Protein AF-A0A2C9YEZ5-F1 (afdb_monomer_lite)

Organism: NCBI:txid180868

InterPro domains:
  IPR013552 Thioester domain [PF08341] (66-155)
  IPR023849 TQXA domain [TIGR03934] (92-130)

Sequence (298 aa):
MILKRSYQALLLVMSVFLLLMSFFIPLNKASAEVINHEKYNMDWAYSPQYGKDVRTELLKNASGQIAYCLVYGLKSPNGQDLPESGRTNDIVYRVLLNGYPQKSPEELGVSTWEQAHYSTQLALWNSLGQINTAELQFKDAAVEKATKAIIHAADQSQDTQDVYMNVVPTDKKEAQLKGEYFETTTYTVQTNAKKGTFKVQMNNAPQGTRVVTEQGEAKEMFLIGEKFRILVPKSSKSNELSLKVVSNLTNYNAIAYKGTETIQDATVLLERSTEQVSTDLQVYWKANGSLKVMKVDE

Radius of gyration: 29.48 Å; chains: 1; bounding box: 80×69×88 Å

Secondary structure (DSSP, 8-state):
----HHHHHHHHHHHHHHHHHHTSS------EEEEEEE-----PPEETTTTEE----EEEETTSPEEEESSTTSBPPSSEEEEEEEE--HHHHHHHHHSTTTS-TTTTT-SSHHHHHHHHHHHHHHHTTS--GGG-B-S-HHHHHHHHHHHHHHHH----SS--EEEE--S-EEEEEETTEEEPPPEEEEES-SEEEEEEEEESPPTT-EEEETT--B-S-EETT-EEEEEEETTSPSEEEEEEEEEEEEEEEEEEE---SSB--EEEEEEEEEEEEPPPEEEEE-------------

Structure (mmCIF, N/CA/C/O backbone):
data_AF-A0A2C9YEZ5-F1
#
_entry.id   AF-A0A2C9YEZ5-F1
#
loop_
_atom_site.group_PDB
_atom_site.id
_atom_site.type_symbol
_atom_site.label_atom_id
_atom_site.label_alt_id
_atom_site.label_comp_id
_atom_site.label_asym_id
_atom_site.label_entity_id
_atom_site.label_seq_id
_atom_site.pdbx_PDB_ins_code
_atom_site.Cartn_x
_atom_site.Cartn_y
_atom_site.Cartn_z
_atom_site.occupancy
_atom_site.B_iso_or_equiv
_atom_site.auth_seq_id
_atom_site.auth_comp_id
_atom_site.auth_asym_id
_atom_site.auth_atom_id
_atom_site.pdbx_PDB_model_num
ATOM 1 N N . MET A 1 1 ? 16.405 -53.390 32.358 1.00 46.34 1 MET A N 1
ATOM 2 C CA . MET A 1 1 ? 15.233 -52.648 32.873 1.00 46.34 1 MET A CA 1
ATOM 3 C C . MET A 1 1 ? 14.084 -52.857 31.893 1.00 46.34 1 MET A C 1
ATOM 5 O O . MET A 1 1 ? 14.129 -52.315 30.800 1.00 46.34 1 MET A O 1
ATOM 9 N N . ILE A 1 2 ? 13.139 -53.750 32.209 1.00 51.28 2 ILE A N 1
ATOM 10 C CA . ILE A 1 2 ? 12.035 -54.118 31.304 1.00 51.28 2 ILE A CA 1
ATOM 11 C C . ILE A 1 2 ? 10.961 -53.035 31.422 1.00 51.28 2 ILE A C 1
ATOM 13 O O . ILE A 1 2 ? 10.307 -52.915 32.458 1.00 51.28 2 ILE A O 1
ATOM 17 N N . LEU A 1 3 ? 10.820 -52.206 30.387 1.00 49.47 3 LEU A N 1
ATOM 18 C CA . LEU A 1 3 ? 9.775 -51.185 30.325 1.00 49.47 3 LEU A CA 1
ATOM 19 C C . LEU A 1 3 ? 8.408 -51.890 30.319 1.00 49.47 3 LEU A C 1
ATOM 21 O O . LEU A 1 3 ? 8.189 -52.786 29.503 1.00 49.47 3 LEU A O 1
ATOM 25 N N . LYS A 1 4 ? 7.487 -51.523 31.227 1.00 55.84 4 LYS A N 1
ATOM 26 C CA . LYS A 1 4 ? 6.141 -52.128 31.251 1.00 55.84 4 LYS A CA 1
ATOM 27 C C . LYS A 1 4 ? 5.483 -51.956 29.876 1.00 55.84 4 LYS A C 1
ATOM 29 O O . LYS A 1 4 ? 5.558 -50.883 29.282 1.00 55.84 4 LYS A O 1
ATOM 34 N N . ARG A 1 5 ? 4.796 -53.001 29.406 1.00 59.31 5 ARG A N 1
ATOM 35 C CA . ARG A 1 5 ? 4.127 -53.094 28.091 1.00 59.31 5 ARG A CA 1
ATOM 36 C C . ARG A 1 5 ? 3.212 -51.892 27.780 1.00 59.31 5 ARG A C 1
ATOM 38 O O . ARG A 1 5 ? 3.073 -51.502 26.627 1.00 59.31 5 ARG A O 1
ATOM 45 N N . SER A 1 6 ? 2.659 -51.256 28.817 1.00 58.19 6 SER A N 1
ATOM 46 C CA . SER A 1 6 ? 1.876 -50.016 28.731 1.00 58.19 6 SER A CA 1
ATOM 47 C C . SER A 1 6 ? 2.680 -48.806 28.238 1.00 58.19 6 SER A C 1
ATOM 49 O O . SER A 1 6 ? 2.160 -48.011 27.464 1.00 58.19 6 SER A O 1
ATOM 51 N N . TYR A 1 7 ? 3.952 -48.672 28.627 1.00 63.91 7 TYR A N 1
ATOM 52 C CA . TYR A 1 7 ? 4.821 -47.583 28.167 1.00 63.91 7 TYR A CA 1
ATOM 53 C C . TYR A 1 7 ? 5.294 -47.793 26.728 1.00 63.91 7 TYR A C 1
ATOM 55 O O . TYR A 1 7 ? 5.442 -46.826 25.991 1.00 63.91 7 TYR A O 1
ATOM 63 N N . GLN A 1 8 ? 5.476 -49.046 26.300 1.00 61.41 8 GLN A N 1
ATOM 64 C CA . GLN A 1 8 ? 5.795 -49.361 24.903 1.00 61.41 8 GLN A CA 1
ATOM 65 C C . GLN A 1 8 ? 4.623 -49.028 23.970 1.00 61.41 8 GLN A C 1
ATOM 67 O O . GLN A 1 8 ? 4.833 -48.449 22.907 1.00 61.41 8 GLN A O 1
ATOM 72 N N . ALA A 1 9 ? 3.388 -49.321 24.395 1.00 66.31 9 ALA A N 1
ATOM 73 C CA . ALA A 1 9 ? 2.185 -48.926 23.666 1.00 66.31 9 ALA A CA 1
ATOM 74 C C . ALA A 1 9 ? 2.016 -47.396 23.619 1.00 66.31 9 ALA A C 1
ATOM 76 O O . ALA A 1 9 ? 1.711 -46.851 22.563 1.00 66.31 9 ALA A O 1
ATOM 77 N N . LEU A 1 10 ? 2.285 -46.693 24.727 1.00 67.75 10 LEU A N 1
ATOM 78 C CA . LEU A 1 10 ? 2.230 -45.228 24.784 1.00 67.75 10 LEU A CA 1
ATOM 79 C C . LEU A 1 10 ? 3.245 -44.575 23.828 1.00 67.75 10 LEU A C 1
ATOM 81 O O . LEU A 1 10 ? 2.898 -43.641 23.112 1.00 67.75 10 LEU A O 1
ATOM 85 N N . LEU A 1 11 ? 4.476 -45.093 23.774 1.00 67.56 11 LEU A N 1
ATOM 86 C CA . LEU A 1 11 ? 5.524 -44.602 22.870 1.00 67.56 11 LEU A CA 1
ATOM 87 C C . LEU A 1 11 ? 5.178 -44.838 21.392 1.00 67.56 11 LEU A C 1
ATOM 89 O O . LEU A 1 11 ? 5.430 -43.967 20.558 1.00 67.56 11 LEU A O 1
ATOM 93 N N . LEU A 1 12 ? 4.558 -45.976 21.063 1.00 69.31 12 LEU A N 1
ATOM 94 C CA . LEU A 1 12 ? 4.060 -46.263 19.712 1.00 69.31 12 LEU A CA 1
ATOM 95 C C . LEU A 1 12 ? 2.907 -45.333 19.311 1.00 69.31 12 LEU A C 1
ATOM 97 O O . LEU A 1 12 ? 2.897 -44.805 18.204 1.00 69.31 12 LEU A O 1
ATOM 101 N N . VAL A 1 13 ? 1.965 -45.062 20.217 1.00 71.38 13 VAL A N 1
ATOM 102 C CA . VAL A 1 13 ? 0.854 -44.135 19.942 1.00 71.38 13 VAL A CA 1
ATOM 103 C C . VAL A 1 13 ? 1.366 -42.705 19.763 1.00 71.38 13 VAL A C 1
ATOM 105 O O . VAL A 1 13 ? 0.947 -42.014 18.838 1.00 71.38 13 VAL A O 1
ATOM 108 N N . MET A 1 14 ? 2.316 -42.267 20.592 1.00 69.62 14 MET A N 1
ATOM 109 C CA . MET A 1 14 ? 2.869 -40.916 20.509 1.00 69.62 14 MET A CA 1
ATOM 110 C C . MET A 1 14 ? 3.718 -40.701 19.243 1.00 69.62 14 MET A C 1
ATOM 112 O O . MET A 1 14 ? 3.691 -39.619 18.663 1.00 69.62 14 MET A O 1
ATOM 116 N N . SER A 1 15 ? 4.432 -41.730 18.774 1.00 69.06 15 SER A N 1
ATOM 117 C CA . SER A 1 15 ? 5.203 -41.669 17.521 1.00 69.06 15 SER A CA 1
ATOM 118 C C . SER A 1 15 ? 4.307 -41.667 16.279 1.00 69.06 15 SER A C 1
ATOM 120 O O . SER A 1 15 ? 4.554 -40.889 15.360 1.00 69.06 15 SER A O 1
ATOM 122 N N . VAL A 1 16 ? 3.215 -42.440 16.276 1.00 71.56 16 VAL A N 1
ATOM 123 C CA . VAL A 1 16 ? 2.189 -42.372 15.219 1.00 71.56 16 VAL A CA 1
ATOM 124 C C . VAL A 1 16 ? 1.480 -41.012 15.224 1.00 71.56 16 VAL A C 1
ATOM 126 O O . VAL A 1 16 ? 1.224 -40.453 14.161 1.00 71.56 16 VAL A O 1
ATOM 129 N N . PHE A 1 17 ? 1.227 -40.433 16.400 1.00 69.50 17 PHE A N 1
ATOM 130 C CA . PHE A 1 17 ? 0.621 -39.104 16.527 1.00 69.50 17 PHE A CA 1
ATOM 131 C C . PHE A 1 17 ? 1.543 -37.979 16.027 1.00 69.50 17 PHE A C 1
ATOM 133 O O . PHE A 1 17 ? 1.075 -37.063 15.357 1.00 69.50 17 PHE A O 1
ATOM 140 N N . LEU A 1 18 ? 2.857 -38.066 16.272 1.00 66.69 18 LEU A N 1
ATOM 141 C CA . LEU A 1 18 ? 3.842 -37.135 15.702 1.00 66.69 18 LEU A CA 1
ATOM 142 C C . LEU A 1 18 ? 3.951 -37.255 14.174 1.00 66.69 18 LEU A C 1
ATOM 144 O O . LEU A 1 18 ? 4.025 -36.238 13.487 1.00 66.69 18 LEU A O 1
ATOM 148 N N . LEU A 1 19 ? 3.908 -38.479 13.636 1.00 63.97 19 LEU A N 1
ATOM 149 C CA . LEU A 1 19 ? 3.847 -38.716 12.189 1.00 63.97 19 LEU A CA 1
ATOM 150 C C . LEU A 1 19 ? 2.567 -38.130 11.576 1.00 63.97 19 LEU A C 1
ATOM 152 O O . LEU A 1 19 ? 2.639 -37.468 10.545 1.00 63.97 19 LEU A O 1
ATOM 156 N N . LEU A 1 20 ? 1.413 -38.281 12.230 1.00 60.78 20 LEU A N 1
ATOM 157 C CA . LEU A 1 20 ? 0.151 -37.691 11.770 1.00 60.78 20 LEU A CA 1
ATOM 158 C C . LEU A 1 20 ? 0.150 -36.157 11.862 1.00 60.78 20 LEU A C 1
ATOM 160 O O . LEU A 1 20 ? -0.340 -35.501 10.948 1.00 60.78 20 LEU A O 1
ATOM 164 N N . MET A 1 21 ? 0.757 -35.572 12.899 1.00 59.31 21 MET A N 1
ATOM 165 C CA . MET A 1 21 ? 0.925 -34.117 13.014 1.00 59.31 21 MET A CA 1
ATOM 166 C C . MET A 1 21 ? 1.861 -33.535 11.945 1.00 59.31 21 MET A C 1
ATOM 168 O O . MET A 1 21 ? 1.647 -32.404 11.517 1.00 59.31 21 MET A O 1
ATOM 172 N N . SER A 1 22 ? 2.842 -34.298 11.442 1.00 55.62 22 SER A N 1
ATOM 173 C CA . SER A 1 22 ? 3.687 -33.843 10.323 1.00 55.62 22 SER A CA 1
ATOM 174 C C . SER A 1 22 ? 2.932 -33.693 8.992 1.00 55.62 22 SER A C 1
ATOM 176 O O . SER A 1 22 ? 3.356 -32.902 8.155 1.00 55.62 22 SER A O 1
ATOM 178 N N . PHE A 1 23 ? 1.774 -34.350 8.824 1.00 52.06 23 PHE A N 1
ATOM 179 C CA . PHE A 1 23 ? 0.863 -34.126 7.688 1.00 52.06 23 PHE A CA 1
ATOM 180 C C . PHE A 1 23 ? -0.036 -32.886 7.846 1.00 52.06 23 PHE A C 1
ATOM 182 O O . PHE A 1 23 ? -0.615 -32.435 6.860 1.00 52.06 23 PHE A O 1
ATOM 189 N N . PHE A 1 24 ? -0.149 -32.325 9.058 1.00 50.09 24 PHE A N 1
ATOM 190 C CA . PHE A 1 24 ? -0.901 -31.094 9.341 1.00 50.09 24 PHE A CA 1
ATOM 191 C C . PHE A 1 24 ? -0.019 -29.847 9.434 1.00 50.09 24 PHE A C 1
ATOM 193 O O . PHE A 1 24 ? -0.541 -28.753 9.644 1.00 50.09 24 PHE A O 1
ATOM 200 N N . ILE A 1 25 ? 1.299 -29.976 9.247 1.00 45.88 25 ILE A N 1
ATOM 201 C CA . ILE A 1 25 ? 2.122 -28.811 8.931 1.00 45.88 25 ILE A CA 1
ATOM 202 C C . ILE A 1 25 ? 1.677 -28.373 7.534 1.00 45.88 25 ILE A C 1
ATOM 204 O O . ILE A 1 25 ? 1.835 -29.156 6.593 1.00 45.88 25 ILE A O 1
ATOM 208 N N . PRO A 1 26 ? 1.107 -27.167 7.356 1.00 41.09 26 PRO A N 1
ATOM 209 C CA . PRO A 1 26 ? 0.926 -26.641 6.022 1.00 41.09 26 PRO A CA 1
ATOM 210 C C . PRO A 1 26 ? 2.329 -26.552 5.426 1.00 41.09 26 PRO A C 1
ATOM 212 O O . PRO A 1 26 ? 3.133 -25.706 5.813 1.00 41.09 26 PRO A O 1
ATOM 215 N N . LEU A 1 27 ? 2.653 -27.458 4.501 1.00 43.91 27 LEU A N 1
ATOM 216 C CA . LEU A 1 27 ? 3.638 -27.154 3.479 1.00 43.91 27 LEU A CA 1
ATOM 217 C C . LEU A 1 27 ? 3.185 -25.800 2.948 1.00 43.91 27 LEU A C 1
ATOM 219 O O . LEU A 1 27 ? 2.084 -25.719 2.396 1.00 43.91 27 LEU A O 1
ATOM 223 N N . ASN A 1 28 ? 3.961 -24.740 3.195 1.00 44.94 28 ASN A N 1
ATOM 224 C CA . ASN A 1 28 ? 3.805 -23.496 2.462 1.00 44.94 28 ASN A CA 1
ATOM 225 C C . ASN A 1 28 ? 3.805 -23.931 1.003 1.00 44.94 28 ASN A C 1
ATOM 227 O O . ASN A 1 28 ? 4.854 -24.294 0.469 1.00 44.94 28 ASN A O 1
ATOM 231 N N . LYS A 1 29 ? 2.623 -24.021 0.387 1.00 43.25 29 LYS A N 1
ATOM 232 C CA . LYS A 1 29 ? 2.530 -24.176 -1.050 1.00 43.25 29 LYS A CA 1
ATOM 233 C C . LYS A 1 29 ? 3.175 -22.899 -1.541 1.00 43.25 29 LYS A C 1
ATOM 235 O O . LYS A 1 29 ? 2.562 -21.842 -1.435 1.00 43.25 29 LYS A O 1
ATOM 240 N N . ALA A 1 30 ? 4.442 -22.984 -1.940 1.00 55.03 30 ALA A N 1
ATOM 241 C CA . ALA A 1 30 ? 5.068 -21.936 -2.710 1.00 55.03 30 ALA A CA 1
ATOM 242 C C . ALA A 1 30 ? 4.118 -21.735 -3.886 1.00 55.03 30 ALA A C 1
ATOM 244 O O . ALA A 1 30 ? 3.945 -22.642 -4.703 1.00 55.03 30 ALA A O 1
ATOM 245 N N . SER A 1 31 ? 3.369 -20.633 -3.855 1.00 73.69 31 SER A N 1
ATOM 246 C CA . SER A 1 31 ? 2.470 -20.297 -4.942 1.00 73.69 31 SER A CA 1
ATOM 247 C C . SER A 1 31 ? 3.393 -20.017 -6.110 1.00 73.69 31 SER A C 1
ATOM 249 O O . SER A 1 31 ? 4.157 -19.055 -6.074 1.00 73.69 31 SER A O 1
ATOM 251 N N . ALA A 1 32 ? 3.436 -20.933 -7.068 1.00 80.62 32 ALA A N 1
ATOM 252 C CA . ALA A 1 32 ? 4.128 -20.674 -8.308 1.00 80.62 32 ALA A CA 1
ATOM 253 C C . ALA A 1 32 ? 3.185 -19.885 -9.209 1.00 80.62 32 ALA A C 1
ATOM 255 O O . ALA A 1 32 ? 1.986 -20.163 -9.249 1.00 80.62 32 ALA A O 1
ATOM 256 N N . GLU A 1 33 ? 3.727 -18.880 -9.880 1.00 88.19 33 GLU A N 1
ATOM 257 C CA . GLU A 1 33 ? 2.983 -18.038 -10.802 1.00 88.19 33 GLU A CA 1
ATOM 258 C C . GLU A 1 33 ? 3.581 -18.190 -12.198 1.00 88.19 33 GLU A C 1
ATOM 260 O O . GLU A 1 33 ? 4.797 -18.085 -12.382 1.00 88.19 33 GLU A O 1
ATOM 265 N N . VAL A 1 34 ? 2.720 -18.419 -13.189 1.00 91.94 34 VAL A N 1
ATOM 266 C CA . VAL A 1 34 ? 3.129 -18.435 -14.594 1.00 91.94 34 VAL A CA 1
ATOM 267 C C . VAL A 1 34 ? 3.306 -16.996 -15.054 1.00 91.94 34 VAL A C 1
ATOM 269 O O . VAL A 1 34 ? 2.340 -16.232 -15.098 1.00 91.94 34 VAL A O 1
ATOM 272 N N . ILE A 1 35 ? 4.530 -16.631 -15.434 1.00 93.00 35 ILE A N 1
ATOM 273 C CA . ILE A 1 35 ? 4.842 -15.301 -15.968 1.00 93.00 35 ILE A CA 1
ATOM 274 C C . ILE A 1 35 ? 5.212 -15.416 -17.447 1.00 93.00 35 ILE A C 1
ATOM 276 O O . ILE A 1 35 ? 6.118 -16.158 -17.833 1.00 93.00 35 ILE A O 1
ATOM 280 N N . ASN A 1 36 ? 4.493 -14.668 -18.280 1.00 94.44 36 ASN A N 1
ATOM 281 C CA . ASN A 1 36 ? 4.720 -14.544 -19.717 1.00 94.44 36 ASN A CA 1
ATOM 282 C C . ASN A 1 36 ? 5.286 -13.167 -20.056 1.00 94.44 36 ASN A C 1
ATOM 284 O O . ASN A 1 36 ? 5.208 -12.241 -19.247 1.00 94.44 36 ASN A O 1
ATOM 288 N N . HIS A 1 37 ? 5.812 -13.032 -21.271 1.00 95.50 37 HIS A N 1
ATOM 289 C CA . HIS A 1 37 ? 6.366 -11.781 -21.765 1.00 95.50 37 HIS A CA 1
ATOM 290 C C . HIS A 1 37 ? 5.790 -11.386 -23.127 1.00 95.50 37 HIS A C 1
ATOM 292 O O . HIS A 1 37 ? 5.499 -12.228 -23.976 1.00 95.50 37 HIS A O 1
ATOM 298 N N . GLU A 1 38 ? 5.661 -10.083 -23.339 1.00 95.81 38 GLU A N 1
ATOM 299 C CA . GLU A 1 38 ? 5.243 -9.460 -24.588 1.00 95.81 38 GLU A CA 1
ATOM 300 C C . GLU A 1 38 ? 6.299 -8.433 -25.011 1.00 95.81 38 GLU A C 1
ATOM 302 O O . GLU A 1 38 ? 6.741 -7.587 -24.228 1.00 95.81 38 GLU A O 1
ATOM 307 N N . LYS A 1 39 ? 6.721 -8.500 -26.274 1.00 97.00 39 LYS A N 1
ATOM 308 C CA . LYS A 1 39 ? 7.662 -7.531 -26.843 1.00 97.00 39 LYS A CA 1
ATOM 309 C C . LYS A 1 39 ? 6.915 -6.294 -27.318 1.00 97.00 39 LYS A C 1
ATOM 311 O O . LYS A 1 39 ? 5.841 -6.403 -27.902 1.00 97.00 39 LYS A O 1
ATOM 316 N N . TYR A 1 40 ? 7.542 -5.138 -27.154 1.00 97.69 40 TYR A N 1
ATOM 317 C CA . TYR A 1 40 ? 7.080 -3.875 -27.715 1.00 97.69 40 TYR A CA 1
ATOM 318 C C . TYR A 1 40 ? 8.270 -3.076 -28.254 1.00 97.69 40 TYR A C 1
ATOM 320 O O . TYR A 1 40 ? 9.425 -3.377 -27.946 1.00 97.69 40 TYR A O 1
ATOM 328 N N . ASN A 1 41 ? 7.993 -2.085 -29.100 1.00 95.88 41 ASN A N 1
ATOM 329 C CA . ASN A 1 41 ? 9.015 -1.197 -29.650 1.00 95.88 41 ASN A CA 1
ATOM 330 C C . ASN A 1 41 ? 9.101 0.081 -28.815 1.00 95.88 41 ASN A C 1
ATOM 332 O O . ASN A 1 41 ? 8.086 0.594 -28.353 1.00 95.88 41 ASN A O 1
ATOM 336 N N . MET A 1 42 ? 10.315 0.590 -28.638 1.00 97.38 42 MET A N 1
ATOM 337 C CA . MET A 1 42 ? 10.598 1.806 -27.886 1.00 97.38 42 MET A CA 1
ATOM 338 C C . MET A 1 42 ? 11.904 2.414 -28.387 1.00 97.38 42 MET A C 1
ATOM 340 O O . MET A 1 42 ? 12.794 1.688 -28.844 1.00 97.38 42 MET A O 1
ATOM 344 N N . ASP A 1 43 ? 12.055 3.723 -28.222 1.00 96.75 43 ASP A N 1
ATOM 345 C CA . ASP A 1 43 ? 13.333 4.409 -28.382 1.00 96.75 43 ASP A CA 1
ATOM 346 C C . ASP A 1 43 ? 14.227 4.132 -27.164 1.00 96.75 43 ASP A C 1
ATOM 348 O O . ASP A 1 43 ? 14.403 4.952 -26.262 1.00 96.75 43 ASP A O 1
ATOM 352 N N . TRP A 1 44 ? 14.772 2.912 -27.121 1.00 98.31 44 TRP A N 1
ATOM 353 C CA . TRP A 1 44 ? 15.564 2.404 -26.002 1.00 98.31 44 TRP A CA 1
ATOM 354 C C . TRP A 1 44 ? 16.753 3.313 -25.687 1.00 98.31 44 TRP A C 1
ATOM 356 O O . TRP A 1 44 ? 17.556 3.620 -26.577 1.00 98.31 44 TRP A O 1
ATOM 366 N N . ALA A 1 45 ? 16.908 3.678 -24.414 1.00 98.31 45 ALA A N 1
ATOM 367 C CA . ALA A 1 45 ? 18.070 4.416 -23.946 1.00 98.31 45 ALA A CA 1
ATOM 368 C C . ALA A 1 45 ? 19.340 3.576 -24.136 1.00 98.31 45 ALA A C 1
ATOM 370 O O . ALA A 1 45 ? 19.351 2.367 -23.885 1.00 98.31 45 ALA A O 1
ATOM 371 N N . TYR A 1 46 ? 20.418 4.213 -24.581 1.00 98.38 46 TYR A N 1
ATOM 372 C CA . TYR A 1 46 ? 21.708 3.555 -24.747 1.00 98.38 46 TYR A CA 1
ATOM 373 C C . TYR A 1 46 ? 22.518 3.663 -23.455 1.00 98.38 46 TYR A C 1
ATOM 375 O O . TYR A 1 46 ? 22.616 4.740 -22.870 1.00 98.38 46 TYR A O 1
ATOM 383 N N . SER A 1 47 ? 23.108 2.556 -23.002 1.00 97.06 47 SER A N 1
ATOM 384 C CA . SER A 1 47 ? 24.024 2.550 -21.862 1.00 97.06 47 SER A CA 1
ATOM 385 C C . SER A 1 47 ? 25.471 2.492 -22.357 1.00 97.06 47 SER A C 1
ATOM 387 O O . SER A 1 47 ? 25.885 1.449 -22.877 1.00 97.06 47 SER A O 1
ATOM 389 N N . PRO A 1 48 ? 26.274 3.556 -22.160 1.00 95.81 48 PRO A N 1
ATOM 390 C CA . PRO A 1 48 ? 27.707 3.521 -22.442 1.00 95.81 48 PRO A CA 1
ATOM 391 C C . PRO A 1 48 ? 28.438 2.445 -21.634 1.00 95.81 48 PRO A C 1
ATOM 393 O O . PRO A 1 48 ? 29.311 1.773 -22.175 1.00 95.81 48 PRO A O 1
ATOM 396 N N . GLN A 1 49 ? 28.026 2.225 -20.379 1.00 91.00 49 GLN A N 1
ATOM 397 C CA . GLN A 1 49 ? 28.573 1.190 -19.497 1.00 91.00 49 GLN A CA 1
ATOM 398 C C . GLN A 1 49 ? 28.480 -0.214 -20.115 1.00 91.00 49 GLN A C 1
ATOM 400 O O . GLN A 1 49 ? 29.418 -1.000 -20.007 1.00 91.00 49 GLN A O 1
ATOM 405 N N . TYR A 1 50 ? 27.359 -0.535 -20.769 1.00 91.75 50 TYR A N 1
ATOM 406 C CA . TYR A 1 50 ? 27.134 -1.850 -21.379 1.00 91.75 50 TYR A CA 1
ATOM 407 C C . TYR A 1 50 ? 27.383 -1.894 -22.891 1.00 91.75 50 TYR A C 1
ATOM 409 O O . TYR A 1 50 ? 27.279 -2.967 -23.486 1.00 91.75 50 TYR A O 1
ATOM 417 N N . GLY A 1 51 ? 27.668 -0.752 -23.521 1.00 95.56 51 GLY A N 1
ATOM 418 C CA . GLY A 1 51 ? 27.867 -0.645 -24.965 1.00 95.56 51 GLY A CA 1
ATOM 419 C C . GLY A 1 51 ? 26.640 -1.032 -25.802 1.00 95.56 51 GLY A C 1
ATOM 420 O O . GLY A 1 51 ? 26.794 -1.504 -26.927 1.00 95.56 51 GLY A O 1
ATOM 421 N N . LYS A 1 52 ? 25.423 -0.928 -25.247 1.00 96.62 52 LYS A N 1
ATOM 422 C CA . LYS A 1 52 ? 24.183 -1.377 -25.903 1.00 96.62 52 LYS A CA 1
ATOM 423 C C . LYS A 1 52 ? 22.940 -0.655 -25.386 1.00 96.62 52 LYS A C 1
ATOM 425 O O . LYS A 1 52 ? 22.949 -0.059 -24.309 1.00 96.62 52 LYS A O 1
ATOM 430 N N . ASP A 1 53 ? 21.855 -0.772 -26.148 1.00 97.62 53 ASP A N 1
ATOM 431 C CA . ASP A 1 53 ? 20.520 -0.349 -25.721 1.00 97.62 53 ASP A CA 1
ATOM 432 C C . ASP A 1 53 ? 20.049 -1.144 -24.492 1.00 97.62 53 ASP A C 1
ATOM 434 O O . ASP A 1 53 ? 20.141 -2.376 -24.457 1.00 97.62 53 ASP A O 1
ATOM 438 N N . VAL A 1 54 ? 19.470 -0.443 -23.518 1.00 97.81 54 VAL A N 1
ATOM 439 C CA . VAL A 1 54 ? 18.811 -1.031 -22.349 1.00 97.81 54 VAL A CA 1
ATOM 440 C C . VAL A 1 54 ? 17.381 -1.392 -22.731 1.00 97.81 54 VAL A C 1
ATOM 442 O O . VAL A 1 54 ? 16.500 -0.534 -22.759 1.00 97.81 54 VAL A O 1
ATOM 445 N N . ARG A 1 55 ? 17.153 -2.665 -23.052 1.00 97.00 55 ARG A N 1
ATOM 446 C CA . ARG A 1 55 ? 15.848 -3.173 -23.499 1.00 97.00 55 ARG A CA 1
ATOM 447 C C . ARG A 1 55 ? 15.122 -3.901 -22.379 1.00 97.00 55 ARG A C 1
ATOM 449 O O . ARG A 1 55 ? 15.759 -4.497 -21.515 1.00 97.00 55 ARG A O 1
ATOM 456 N N . THR A 1 56 ? 13.798 -3.888 -22.448 1.00 97.50 56 THR A N 1
ATOM 457 C CA . THR A 1 56 ? 12.927 -4.709 -21.605 1.00 97.50 56 THR A CA 1
ATOM 458 C C . THR A 1 56 ? 11.742 -5.228 -22.416 1.00 97.50 56 THR A C 1
ATOM 460 O O . THR A 1 56 ? 11.571 -4.887 -23.586 1.00 97.50 56 THR A O 1
ATOM 463 N N . GLU A 1 57 ? 10.935 -6.066 -21.785 1.00 97.12 57 GLU A N 1
ATOM 464 C CA . GLU A 1 57 ? 9.709 -6.652 -22.312 1.00 97.12 57 GLU A CA 1
ATOM 465 C C . GLU A 1 57 ? 8.617 -6.486 -21.251 1.00 97.12 57 GLU A C 1
ATOM 467 O O . GLU A 1 57 ? 8.916 -6.351 -20.063 1.00 97.12 57 GLU A O 1
ATOM 472 N N . LEU A 1 58 ? 7.354 -6.455 -21.667 1.00 97.94 58 LEU A N 1
ATOM 473 C CA . LEU A 1 58 ? 6.233 -6.384 -20.738 1.00 97.94 58 LEU A CA 1
ATOM 474 C C . LEU A 1 58 ? 5.996 -7.774 -20.158 1.00 97.94 58 LEU A C 1
ATOM 476 O O . LEU A 1 58 ? 5.665 -8.690 -20.908 1.00 97.94 58 LEU A O 1
ATOM 480 N N . LEU A 1 59 ? 6.138 -7.936 -18.845 1.00 97.62 59 LEU A N 1
ATOM 481 C CA . LEU A 1 59 ? 5.836 -9.203 -18.187 1.00 97.62 59 LEU A CA 1
ATOM 482 C C . LEU A 1 59 ? 4.417 -9.179 -17.619 1.00 97.62 59 LEU A C 1
ATOM 484 O O . LEU A 1 59 ? 3.992 -8.177 -17.043 1.00 97.62 59 LEU A O 1
ATOM 488 N N . LYS A 1 60 ? 3.688 -10.288 -17.745 1.00 96.00 60 LYS A N 1
ATOM 489 C CA . LYS A 1 60 ? 2.358 -10.462 -17.146 1.00 96.00 60 LYS A CA 1
ATOM 490 C C . LYS A 1 60 ? 2.237 -11.821 -16.484 1.00 96.00 60 LYS A C 1
ATOM 492 O O . LYS A 1 60 ? 2.676 -12.827 -17.042 1.00 96.00 60 LYS A O 1
ATOM 497 N N . ASN A 1 61 ? 1.607 -11.846 -15.319 1.00 93.25 61 ASN A N 1
ATOM 498 C CA . ASN A 1 61 ? 1.199 -13.097 -14.696 1.00 93.25 61 ASN A CA 1
ATOM 499 C C . ASN A 1 61 ? -0.057 -13.684 -15.373 1.00 93.25 61 ASN A C 1
ATOM 501 O O . ASN A 1 61 ? -0.655 -13.047 -16.247 1.00 93.25 61 ASN A O 1
ATOM 505 N N . ALA A 1 62 ? -0.487 -14.881 -14.965 1.00 90.12 62 ALA A N 1
ATOM 506 C CA . ALA A 1 62 ? -1.642 -15.556 -15.568 1.00 90.12 62 ALA A CA 1
ATOM 507 C C . ALA A 1 62 ? -2.957 -14.770 -15.403 1.00 90.12 62 ALA A C 1
ATOM 509 O O . ALA A 1 62 ? -3.873 -14.904 -16.213 1.00 90.12 62 ALA A O 1
ATOM 510 N N . SER A 1 63 ? -3.030 -13.915 -14.380 1.00 90.75 63 SER A N 1
ATOM 511 C CA . SER A 1 63 ? -4.168 -13.029 -14.108 1.00 90.75 63 SER A CA 1
ATOM 512 C C . SER A 1 63 ? -4.106 -11.694 -14.869 1.00 90.75 63 SER A C 1
ATOM 514 O O . SER A 1 63 ? -4.979 -10.846 -14.690 1.00 90.75 63 SER A O 1
ATOM 516 N N . GLY A 1 64 ? -3.087 -11.480 -15.708 1.00 93.12 64 GLY A N 1
ATOM 517 C CA . GLY A 1 64 ? -2.900 -10.259 -16.497 1.00 93.12 64 GLY A CA 1
ATOM 518 C C . GLY A 1 64 ? -2.284 -9.082 -15.731 1.00 93.12 64 GLY A C 1
ATOM 519 O O . GLY A 1 64 ? -2.210 -7.979 -16.271 1.00 93.12 64 GLY A O 1
ATOM 520 N N . GLN A 1 65 ? -1.830 -9.289 -14.494 1.00 95.81 65 GLN A N 1
ATOM 521 C CA . GLN A 1 65 ? -1.143 -8.267 -13.704 1.00 95.81 65 GLN A CA 1
ATOM 522 C C . GLN A 1 65 ? 0.293 -8.108 -14.195 1.00 95.81 65 GLN A C 1
ATOM 524 O O . GLN A 1 65 ? 0.979 -9.095 -14.472 1.00 95.81 65 GLN A O 1
ATOM 529 N N . ILE A 1 66 ? 0.746 -6.859 -14.284 1.00 97.81 66 ILE A N 1
ATOM 530 C CA . ILE A 1 66 ? 2.085 -6.532 -14.775 1.00 97.81 66 ILE A CA 1
ATOM 531 C C . ILE A 1 66 ? 3.132 -6.959 -13.750 1.00 97.81 66 ILE A C 1
ATOM 533 O O . ILE A 1 66 ? 3.055 -6.590 -12.575 1.00 97.81 66 ILE A O 1
ATOM 537 N N . ALA A 1 67 ? 4.119 -7.708 -14.228 1.00 97.69 67 ALA A N 1
ATOM 538 C CA . ALA A 1 67 ? 5.328 -8.038 -13.499 1.00 97.69 67 ALA A CA 1
ATOM 539 C C . ALA A 1 67 ? 6.495 -7.175 -14.002 1.00 97.69 67 ALA A C 1
ATOM 541 O O . ALA A 1 67 ? 6.509 -6.734 -15.150 1.00 97.69 67 ALA A O 1
ATOM 542 N N . TYR A 1 68 ? 7.494 -6.963 -13.151 1.00 98.44 68 TYR A N 1
ATOM 543 C CA . TYR A 1 68 ? 8.721 -6.255 -13.504 1.00 98.44 68 TYR A CA 1
ATOM 544 C C . TYR A 1 68 ? 9.955 -7.117 -13.281 1.00 98.44 68 TYR A C 1
ATOM 546 O O . TYR A 1 68 ? 10.014 -7.942 -12.368 1.00 98.44 68 TYR A O 1
ATOM 554 N N . CYS A 1 69 ? 10.959 -6.877 -14.114 1.00 97.56 69 CYS A N 1
ATOM 555 C CA . CYS A 1 69 ? 12.259 -7.523 -14.077 1.00 97.56 69 CYS A CA 1
ATOM 556 C C . CYS A 1 69 ? 13.052 -7.070 -12.849 1.00 97.56 69 CYS A C 1
ATOM 558 O O . CYS A 1 69 ? 13.313 -5.873 -12.697 1.00 97.56 69 CYS A O 1
ATOM 560 N N . LEU A 1 70 ? 13.500 -8.009 -12.012 1.00 97.25 70 LEU A N 1
ATOM 561 C CA . LEU A 1 70 ? 14.369 -7.700 -10.874 1.00 97.25 70 LEU A CA 1
ATOM 562 C C . LEU A 1 70 ? 15.858 -7.823 -11.201 1.00 97.25 70 LEU A C 1
ATOM 564 O O . LEU A 1 70 ? 16.661 -7.338 -10.412 1.00 97.25 70 LEU A O 1
ATOM 568 N N . VAL A 1 71 ? 16.249 -8.447 -12.320 1.00 94.38 71 VAL A N 1
ATOM 569 C CA . VAL A 1 71 ? 17.667 -8.666 -12.664 1.00 94.38 71 VAL A CA 1
ATOM 570 C C . VAL A 1 71 ? 17.946 -8.289 -14.116 1.00 94.38 71 VAL A C 1
ATOM 572 O O . VAL A 1 71 ? 17.572 -9.002 -15.044 1.00 94.38 71 VAL A O 1
ATOM 575 N N . TYR A 1 72 ? 18.655 -7.185 -14.326 1.00 92.81 72 TYR A N 1
ATOM 576 C CA . TYR A 1 72 ? 19.098 -6.770 -15.647 1.00 92.81 72 TYR A CA 1
ATOM 577 C C . TYR A 1 72 ? 20.123 -7.757 -16.229 1.00 92.81 72 TYR A C 1
ATOM 579 O O . TYR A 1 72 ? 21.078 -8.164 -15.570 1.00 92.81 72 TYR A O 1
ATOM 587 N N . GLY A 1 73 ? 19.944 -8.113 -17.503 1.00 89.75 73 GLY A N 1
ATOM 588 C CA . GLY A 1 73 ? 20.874 -8.954 -18.264 1.00 89.75 73 GLY A CA 1
ATOM 589 C C . GLY A 1 73 ? 20.524 -10.444 -18.317 1.00 89.75 73 GLY A C 1
ATOM 590 O O . GLY A 1 73 ? 21.098 -11.154 -19.144 1.00 89.75 73 GLY A O 1
ATOM 591 N N . LEU A 1 74 ? 19.563 -10.909 -17.514 1.00 94.25 74 LEU A N 1
ATOM 592 C CA . LEU A 1 74 ? 18.985 -12.251 -17.628 1.00 94.25 74 LEU A CA 1
ATOM 593 C C . LEU A 1 74 ? 17.746 -12.249 -18.538 1.00 94.25 74 LEU A C 1
ATOM 595 O O . LEU A 1 74 ? 17.185 -11.200 -18.852 1.00 94.25 74 LEU A O 1
ATOM 599 N N . LYS A 1 75 ? 17.336 -13.432 -19.015 1.00 95.12 75 LYS A N 1
ATOM 600 C CA . LYS A 1 75 ? 16.180 -13.557 -19.915 1.00 95.12 75 LYS A CA 1
ATOM 601 C C . LYS A 1 75 ? 14.872 -13.417 -19.141 1.00 95.12 75 LYS A C 1
ATOM 603 O O . LYS A 1 75 ? 14.757 -13.918 -18.025 1.00 95.12 75 LYS A O 1
ATOM 608 N N . SER A 1 76 ? 13.874 -12.805 -19.770 1.00 95.38 76 SER A N 1
ATOM 609 C CA . SER A 1 76 ? 12.493 -12.797 -19.287 1.00 95.38 76 SER A CA 1
ATOM 610 C C . SER A 1 76 ? 11.907 -14.204 -19.170 1.00 95.38 76 SER A C 1
ATOM 612 O O . SER A 1 76 ? 12.229 -15.068 -19.995 1.00 95.38 76 SER A O 1
ATOM 614 N N . PRO A 1 77 ? 11.022 -14.432 -18.187 1.00 93.56 77 PRO A N 1
ATOM 615 C CA . PRO A 1 77 ? 10.180 -15.617 -18.159 1.00 93.56 77 PRO A CA 1
ATOM 616 C C . PRO A 1 77 ? 9.277 -15.670 -19.399 1.00 93.56 77 PRO A C 1
ATOM 618 O O . PRO A 1 77 ? 8.811 -14.646 -19.898 1.00 93.56 77 PRO A O 1
ATOM 621 N N . ASN A 1 78 ? 9.038 -16.876 -19.896 1.00 92.75 78 ASN A N 1
ATOM 622 C CA . ASN A 1 78 ? 8.195 -17.179 -21.043 1.00 92.75 78 ASN A CA 1
ATOM 623 C C . ASN A 1 78 ? 7.335 -18.416 -20.748 1.00 92.75 78 ASN A C 1
ATOM 625 O O . ASN A 1 78 ? 7.532 -19.484 -21.332 1.00 92.75 78 ASN A O 1
ATOM 629 N N . GLY A 1 79 ? 6.437 -18.277 -19.775 1.00 86.50 79 GLY A N 1
ATOM 630 C CA . GLY A 1 79 ? 5.468 -19.307 -19.410 1.00 86.50 79 GLY A CA 1
ATOM 631 C C . GLY A 1 79 ? 5.978 -20.339 -18.405 1.00 86.50 79 GLY A C 1
ATOM 632 O O . GLY A 1 79 ? 5.319 -21.356 -18.210 1.00 86.50 79 GLY A O 1
ATOM 633 N N . GLN A 1 80 ? 7.134 -20.112 -17.768 1.00 86.19 80 GLN A N 1
ATOM 634 C CA . GLN A 1 80 ? 7.568 -20.941 -16.642 1.00 86.19 80 GLN A CA 1
ATOM 635 C C . GLN A 1 80 ? 6.804 -20.586 -15.363 1.00 86.19 80 GLN A C 1
ATOM 637 O O . GLN A 1 80 ? 6.522 -19.415 -15.102 1.00 86.19 80 GLN A O 1
ATOM 642 N N . ASP A 1 81 ? 6.565 -21.608 -14.544 1.00 89.50 81 ASP A N 1
ATOM 643 C CA . ASP A 1 81 ? 6.139 -21.473 -13.155 1.00 89.50 81 ASP A CA 1
ATOM 644 C C . ASP A 1 81 ? 7.296 -20.938 -12.306 1.00 89.50 81 ASP A C 1
ATOM 646 O O . ASP A 1 81 ? 8.296 -21.631 -12.090 1.00 89.50 81 ASP A O 1
ATOM 650 N N . LEU A 1 82 ? 7.167 -19.706 -11.817 1.00 93.62 82 LEU A N 1
ATOM 651 C CA . LEU A 1 82 ? 8.141 -19.114 -10.906 1.00 93.62 82 LEU A CA 1
ATOM 652 C C . LEU A 1 82 ? 7.613 -19.171 -9.469 1.00 93.62 82 LEU A C 1
ATOM 654 O O . LEU A 1 82 ? 6.543 -18.621 -9.206 1.00 93.62 82 LEU A O 1
ATOM 658 N N . PRO A 1 83 ? 8.316 -19.816 -8.521 1.00 95.06 83 PRO A N 1
ATOM 659 C CA . PRO A 1 83 ? 7.864 -19.885 -7.136 1.00 95.06 83 PRO A CA 1
ATOM 660 C C . PRO A 1 83 ? 7.959 -18.521 -6.444 1.00 95.06 83 PRO A C 1
ATOM 662 O O . PRO A 1 83 ? 8.973 -17.827 -6.556 1.00 95.06 83 PRO A O 1
ATOM 665 N N . GLU A 1 84 ? 6.926 -18.162 -5.678 1.00 95.06 84 GLU A N 1
ATOM 666 C CA . GLU A 1 84 ? 6.966 -17.017 -4.766 1.00 95.06 84 GLU A CA 1
ATOM 667 C C . GLU A 1 84 ? 8.102 -17.198 -3.741 1.00 95.06 84 GLU A C 1
ATOM 669 O O . GLU A 1 84 ? 8.182 -18.214 -3.046 1.00 95.06 84 GLU A O 1
ATOM 674 N N . SER A 1 85 ? 8.982 -16.201 -3.637 1.00 94.38 85 SER A N 1
ATOM 675 C CA . SER A 1 85 ? 10.127 -16.186 -2.715 1.00 94.38 85 SER A CA 1
ATOM 676 C C . SER A 1 85 ? 9.997 -15.139 -1.605 1.00 94.38 85 SER A C 1
ATOM 678 O O . SER A 1 85 ? 10.978 -14.835 -0.926 1.00 94.38 85 SER A O 1
ATOM 680 N N . GLY A 1 86 ? 8.799 -14.579 -1.417 1.00 94.31 86 GLY A N 1
ATOM 681 C CA . GLY A 1 86 ? 8.481 -13.588 -0.389 1.00 94.31 86 GLY A CA 1
ATOM 682 C C . GLY A 1 86 ? 8.277 -12.178 -0.945 1.00 94.31 86 GLY A C 1
ATOM 683 O O . GLY A 1 86 ? 7.868 -11.998 -2.089 1.00 94.31 86 GLY A O 1
ATOM 684 N N . ARG A 1 87 ? 8.538 -11.160 -0.118 1.00 95.94 87 ARG A N 1
ATOM 685 C CA . ARG A 1 87 ? 8.420 -9.739 -0.489 1.00 95.94 87 ARG A CA 1
ATOM 686 C C . ARG A 1 87 ? 9.776 -9.179 -0.911 1.00 95.94 87 ARG A C 1
ATOM 688 O O . ARG A 1 87 ? 10.795 -9.518 -0.309 1.00 95.94 87 ARG A O 1
ATOM 695 N N . THR A 1 88 ? 9.793 -8.284 -1.893 1.00 97.56 88 THR A N 1
ATOM 696 C CA . THR A 1 88 ? 10.964 -7.439 -2.155 1.00 97.56 88 THR A CA 1
ATOM 697 C C . THR A 1 88 ? 11.135 -6.406 -1.037 1.00 97.56 88 THR A C 1
ATOM 699 O O . THR A 1 88 ? 10.289 -6.273 -0.154 1.00 97.56 88 THR A O 1
ATOM 702 N N . ASN A 1 89 ? 12.220 -5.635 -1.072 1.00 96.62 89 ASN A N 1
ATOM 703 C CA . ASN A 1 89 ? 12.416 -4.525 -0.138 1.00 96.62 89 ASN A CA 1
ATOM 704 C C . ASN A 1 89 ? 11.453 -3.347 -0.418 1.00 96.62 89 ASN A C 1
ATOM 706 O O . ASN A 1 89 ? 10.809 -3.276 -1.470 1.00 96.62 89 ASN A O 1
ATOM 710 N N . ASP A 1 90 ? 11.383 -2.401 0.524 1.00 97.75 90 ASP A N 1
ATOM 711 C CA . ASP A 1 90 ? 10.459 -1.269 0.414 1.00 97.75 90 ASP A CA 1
ATOM 712 C C . ASP A 1 90 ? 10.834 -0.273 -0.692 1.00 97.75 90 ASP A C 1
ATOM 714 O O . ASP A 1 90 ? 9.952 0.410 -1.203 1.00 97.75 90 ASP A O 1
ATOM 718 N N . ILE A 1 91 ? 12.101 -0.194 -1.123 1.00 97.75 91 ILE A N 1
ATOM 719 C CA . ILE A 1 91 ? 12.456 0.692 -2.243 1.00 97.75 91 ILE A CA 1
ATOM 720 C C . ILE A 1 91 ? 11.857 0.186 -3.563 1.00 97.75 91 ILE A C 1
ATOM 722 O O . ILE A 1 91 ? 11.283 0.979 -4.306 1.00 97.75 91 ILE A O 1
ATOM 726 N N . VAL A 1 92 ? 11.884 -1.129 -3.820 1.00 98.44 92 VAL A N 1
ATOM 727 C CA . VAL A 1 92 ? 11.184 -1.731 -4.969 1.00 98.44 92 VAL A CA 1
ATOM 728 C C . VAL A 1 92 ? 9.686 -1.459 -4.879 1.00 98.44 92 VAL A C 1
ATOM 730 O O . VAL A 1 92 ? 9.082 -1.003 -5.845 1.00 98.44 92 VAL A O 1
ATOM 733 N N . TYR A 1 93 ? 9.090 -1.677 -3.706 1.00 98.44 93 TYR A N 1
ATOM 734 C CA . TYR A 1 93 ? 7.674 -1.399 -3.471 1.00 98.44 93 TYR A CA 1
ATOM 735 C C . TYR A 1 93 ? 7.296 0.054 -3.785 1.00 98.44 93 TYR A C 1
ATOM 737 O O . TYR A 1 93 ? 6.328 0.293 -4.508 1.00 98.44 93 TYR A O 1
ATOM 745 N N . ARG A 1 94 ? 8.082 1.026 -3.311 1.00 98.62 94 ARG A N 1
ATOM 746 C CA . ARG A 1 94 ? 7.833 2.449 -3.566 1.00 98.62 94 ARG A CA 1
ATOM 747 C C . ARG A 1 94 ? 7.986 2.821 -5.037 1.00 98.62 94 ARG A C 1
ATOM 749 O O . ARG A 1 94 ? 7.192 3.625 -5.521 1.00 98.62 94 ARG A O 1
ATOM 756 N N . VAL A 1 95 ? 8.933 2.223 -5.764 1.00 98.81 95 VAL A N 1
ATOM 757 C CA . VAL A 1 95 ? 9.022 2.395 -7.225 1.00 98.81 95 VAL A CA 1
ATOM 758 C C . VAL A 1 95 ? 7.752 1.887 -7.905 1.00 98.81 95 VAL A C 1
ATOM 760 O O . VAL A 1 95 ? 7.171 2.606 -8.712 1.00 98.81 95 VAL A O 1
ATOM 763 N N . LEU A 1 96 ? 7.275 0.689 -7.550 1.00 98.75 96 LEU A N 1
ATOM 764 C CA . LEU A 1 96 ? 6.067 0.110 -8.148 1.00 98.75 96 LEU A CA 1
ATOM 765 C C . LEU A 1 96 ? 4.797 0.910 -7.814 1.00 98.75 96 LEU A C 1
ATOM 767 O O . LEU A 1 96 ? 3.929 1.049 -8.671 1.00 98.75 96 LEU A O 1
ATOM 771 N N . LEU A 1 97 ? 4.691 1.467 -6.601 1.00 97.88 97 LEU A N 1
ATOM 7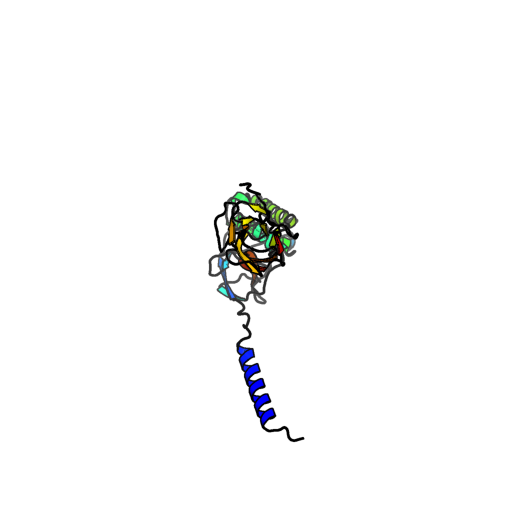72 C CA . LEU A 1 97 ? 3.583 2.348 -6.212 1.00 97.88 97 LEU A CA 1
ATOM 773 C C . LEU A 1 97 ? 3.559 3.672 -6.984 1.00 97.88 97 LEU A C 1
ATOM 775 O O . LEU A 1 97 ? 2.483 4.210 -7.245 1.00 97.88 97 LEU A O 1
ATOM 779 N N . ASN A 1 98 ? 4.733 4.217 -7.302 1.00 98.69 98 ASN A N 1
ATOM 780 C CA . ASN A 1 98 ? 4.867 5.511 -7.973 1.00 98.69 98 ASN A CA 1
ATOM 781 C C . ASN A 1 98 ? 5.055 5.388 -9.491 1.00 98.69 98 ASN A C 1
ATOM 783 O O . ASN A 1 98 ? 5.147 6.407 -10.170 1.00 98.69 98 ASN A O 1
ATOM 787 N N . GLY A 1 99 ? 5.106 4.167 -10.020 1.00 98.75 99 GLY A N 1
ATOM 788 C CA . GLY A 1 99 ? 5.243 3.867 -11.439 1.00 98.75 99 GLY A CA 1
ATOM 789 C C . GLY A 1 99 ? 3.988 3.244 -12.047 1.00 98.75 99 GLY A C 1
ATOM 790 O O . GLY A 1 99 ? 2.918 3.173 -11.444 1.00 98.75 99 GLY A O 1
ATOM 791 N N . TYR A 1 100 ? 4.124 2.772 -13.277 1.00 98.75 100 TYR A N 1
ATOM 792 C CA . TYR A 1 100 ? 3.067 2.096 -14.021 1.00 98.75 100 TYR A CA 1
ATOM 793 C C . TYR A 1 100 ? 2.869 0.652 -13.512 1.00 98.75 100 TYR A C 1
ATOM 795 O O . TYR A 1 100 ? 3.858 -0.020 -13.217 1.00 98.75 100 TYR A O 1
ATOM 803 N N . PRO A 1 101 ? 1.640 0.108 -13.423 1.00 98.00 101 PRO A N 1
ATOM 804 C CA . PRO A 1 101 ? 0.359 0.720 -13.775 1.00 98.00 101 PRO A CA 1
ATOM 805 C C . PRO A 1 101 ? -0.355 1.425 -12.612 1.00 98.00 101 PRO A C 1
ATOM 807 O O . PRO A 1 101 ? -1.510 1.807 -12.770 1.00 98.00 101 PRO A O 1
ATOM 810 N N . GLN A 1 102 ? 0.280 1.587 -11.444 1.00 97.69 102 GLN A N 1
ATOM 811 C CA . GLN A 1 102 ? -0.343 2.306 -10.320 1.00 97.69 102 GLN A CA 1
ATOM 812 C C . GLN A 1 102 ? -0.548 3.791 -10.636 1.00 97.69 102 GLN A C 1
ATOM 814 O O . GLN A 1 102 ? -1.510 4.401 -10.171 1.00 97.69 102 GLN A O 1
ATOM 819 N N . LYS A 1 103 ? 0.344 4.346 -11.457 1.00 98.50 103 LYS A N 1
ATOM 820 C CA . LYS A 1 103 ? 0.213 5.633 -12.128 1.00 98.50 103 LYS A CA 1
ATOM 821 C C . LYS A 1 103 ? -0.066 5.430 -13.610 1.00 98.50 103 LYS A C 1
ATOM 823 O O . LYS A 1 103 ? 0.604 4.639 -14.277 1.00 98.50 103 LYS A O 1
ATOM 828 N N . SER A 1 104 ? -1.058 6.155 -14.112 1.00 98.56 104 SER A N 1
ATOM 829 C CA . SER A 1 104 ? -1.370 6.220 -15.541 1.00 98.56 104 SER A CA 1
ATOM 830 C C . SER A 1 104 ? -0.231 6.879 -16.339 1.00 98.56 104 SER A C 1
ATOM 832 O O . SER A 1 104 ? 0.564 7.632 -15.764 1.00 98.56 104 SER A O 1
ATOM 834 N N . PRO A 1 105 ? -0.126 6.629 -17.661 1.00 98.75 105 PRO A N 1
ATOM 835 C CA . PRO A 1 105 ? 0.805 7.351 -18.531 1.00 98.75 105 PRO A CA 1
ATOM 836 C C . PRO A 1 105 ? 0.722 8.874 -18.361 1.00 98.75 105 PRO A C 1
ATOM 838 O O . PRO A 1 105 ? 1.746 9.543 -18.231 1.00 98.75 105 PRO A O 1
ATOM 841 N N . GLU A 1 106 ? -0.493 9.410 -18.258 1.00 98.44 106 GLU A N 1
ATOM 842 C CA . GLU A 1 106 ? -0.756 10.838 -18.109 1.00 98.44 106 GLU A CA 1
ATOM 843 C C . GLU A 1 106 ? -0.236 11.382 -16.771 1.00 98.44 106 GLU A C 1
ATOM 845 O O . GLU A 1 106 ? 0.411 12.429 -16.745 1.00 98.44 106 GLU A O 1
ATOM 850 N N . GLU A 1 107 ? -0.454 10.662 -15.662 1.00 98.56 107 GLU A N 1
ATOM 851 C CA . GLU A 1 107 ? 0.102 11.024 -14.348 1.00 98.56 107 GLU A CA 1
ATOM 852 C C . GLU A 1 107 ? 1.636 11.007 -14.335 1.00 98.56 107 GLU A C 1
ATOM 854 O O . GLU A 1 107 ? 2.255 11.793 -13.616 1.00 98.56 107 GLU A O 1
ATOM 859 N N . LEU A 1 108 ? 2.252 10.129 -15.132 1.00 98.69 108 LEU A N 1
ATOM 860 C CA . LEU A 1 108 ? 3.706 10.046 -15.299 1.00 98.69 108 LEU A CA 1
ATOM 861 C C . LEU A 1 108 ? 4.253 11.069 -16.307 1.00 98.69 108 LEU A C 1
ATOM 863 O O . LEU A 1 108 ? 5.470 11.213 -16.439 1.00 98.69 108 LEU A O 1
ATOM 867 N N . GLY A 1 109 ? 3.379 11.806 -16.997 1.00 98.38 109 GLY A N 1
ATOM 868 C CA . GLY A 1 109 ? 3.759 12.811 -17.986 1.00 98.38 109 GLY A CA 1
ATOM 869 C C . GLY A 1 109 ? 4.285 12.226 -19.299 1.00 98.38 109 GLY A C 1
ATOM 870 O O . GLY A 1 109 ? 5.082 12.880 -19.973 1.00 98.38 109 GLY A O 1
ATOM 871 N N . VAL A 1 110 ? 3.859 11.012 -19.653 1.00 98.69 110 VAL A N 1
ATOM 872 C CA . VAL A 1 110 ? 4.175 10.334 -20.919 1.00 98.69 110 VAL A CA 1
ATOM 873 C C . VAL A 1 110 ? 2.897 10.083 -21.725 1.00 98.69 110 VAL A C 1
ATOM 875 O O . VAL A 1 110 ? 1.790 10.239 -21.220 1.00 98.69 110 VAL A O 1
ATOM 878 N N . SER A 1 111 ? 3.036 9.750 -23.008 1.00 98.06 111 SER A N 1
ATOM 879 C CA . SER A 1 111 ? 1.898 9.636 -23.936 1.00 98.06 111 SER A CA 1
ATOM 880 C C . SER A 1 111 ? 1.433 8.201 -24.167 1.00 98.06 111 SER A C 1
ATOM 882 O O . SER A 1 111 ? 0.331 8.000 -24.672 1.00 98.06 111 SER A O 1
ATOM 884 N N . THR A 1 112 ? 2.255 7.200 -23.839 1.00 98.56 112 THR A N 1
ATOM 885 C CA . THR A 1 112 ? 1.915 5.793 -24.075 1.00 98.56 112 THR A CA 1
ATOM 886 C C . THR A 1 112 ? 2.202 4.912 -22.865 1.00 98.56 112 THR A C 1
ATOM 888 O O . THR A 1 112 ? 3.029 5.232 -22.004 1.00 98.56 112 THR A O 1
ATOM 891 N N . TRP A 1 113 ? 1.519 3.768 -22.801 1.00 98.50 113 TRP A N 1
ATOM 892 C CA . TRP A 1 113 ? 1.766 2.779 -21.755 1.00 98.50 113 TRP A CA 1
ATOM 893 C C . TRP A 1 113 ? 3.168 2.168 -21.878 1.00 98.50 113 TRP A C 1
ATOM 895 O O . TRP A 1 113 ? 3.772 1.848 -20.860 1.00 98.50 113 TRP A O 1
ATOM 905 N N . GLU A 1 114 ? 3.722 2.053 -23.091 1.00 98.75 114 GLU A N 1
ATOM 906 C CA . GLU A 1 114 ? 5.075 1.545 -23.323 1.00 98.75 114 GLU A CA 1
ATOM 907 C C . GLU A 1 114 ? 6.121 2.463 -22.683 1.00 98.75 114 GLU A C 1
ATOM 909 O O . GLU A 1 114 ? 7.054 1.974 -22.040 1.00 98.75 114 GLU A O 1
ATOM 914 N N . GLN A 1 115 ? 5.961 3.786 -22.831 1.00 98.81 115 GLN A N 1
ATOM 915 C CA . GLN A 1 115 ? 6.839 4.777 -22.201 1.00 98.81 115 GLN A CA 1
ATOM 916 C C . GLN A 1 115 ? 6.731 4.677 -20.676 1.00 98.81 115 GLN A C 1
ATOM 918 O O . GLN A 1 115 ? 7.745 4.598 -19.988 1.00 98.81 115 GLN A O 1
ATOM 923 N N . ALA A 1 116 ? 5.503 4.599 -20.155 1.00 98.88 116 ALA A N 1
ATOM 924 C CA . ALA A 1 116 ? 5.227 4.498 -18.724 1.00 98.88 116 ALA A CA 1
ATOM 925 C C . ALA A 1 116 ? 5.842 3.231 -18.101 1.00 98.88 116 ALA A C 1
ATOM 927 O O . ALA A 1 116 ? 6.535 3.292 -17.079 1.00 98.88 116 ALA A O 1
ATOM 928 N N . HIS A 1 117 ? 5.640 2.083 -18.751 1.00 98.81 117 HIS A N 1
ATOM 929 C CA . HIS A 1 117 ? 6.230 0.805 -18.368 1.00 98.81 117 HIS A CA 1
ATOM 930 C C . HIS A 1 117 ? 7.762 0.858 -18.421 1.00 98.81 117 HIS A C 1
ATOM 932 O O . HIS A 1 117 ? 8.429 0.486 -17.454 1.00 98.81 117 HIS A O 1
ATOM 938 N N . TYR A 1 118 ? 8.338 1.367 -19.515 1.00 98.88 118 TYR A N 1
ATOM 939 C CA . TYR A 1 118 ? 9.790 1.431 -19.670 1.00 98.88 118 TYR A CA 1
ATOM 940 C C . TYR A 1 118 ? 10.447 2.342 -18.627 1.00 98.88 118 TYR A C 1
ATOM 942 O O . TYR A 1 118 ? 11.419 1.931 -17.992 1.00 98.88 118 TYR A O 1
ATOM 950 N N . SER A 1 119 ? 9.883 3.528 -18.376 1.00 98.88 119 SER A N 1
ATOM 951 C CA . SER A 1 119 ? 10.349 4.432 -17.318 1.00 98.88 119 SER A CA 1
ATOM 952 C C . SER A 1 119 ? 10.305 3.781 -15.936 1.00 98.88 119 SER A C 1
ATOM 954 O O . SER A 1 119 ? 11.238 3.939 -15.150 1.00 98.88 119 SER A O 1
ATOM 956 N N . THR A 1 120 ? 9.260 2.999 -15.651 1.00 98.94 120 THR A N 1
ATOM 957 C CA . THR A 1 120 ? 9.134 2.267 -14.382 1.00 98.94 120 THR A CA 1
ATOM 958 C C . THR A 1 120 ? 10.193 1.172 -14.259 1.00 98.94 120 THR A C 1
ATOM 960 O O . THR A 1 120 ? 10.834 1.047 -13.217 1.00 98.94 120 THR A O 1
ATOM 963 N N . GLN A 1 121 ? 10.449 0.420 -15.333 1.00 98.88 121 GLN A N 1
ATOM 964 C CA . GLN A 1 121 ? 11.482 -0.614 -15.343 1.00 98.88 121 GLN A CA 1
ATOM 965 C C . GLN A 1 121 ? 12.896 -0.034 -15.166 1.00 98.88 121 GLN A C 1
ATOM 967 O O . GLN A 1 121 ? 13.703 -0.599 -14.423 1.00 98.88 121 GLN A O 1
ATOM 972 N N . LEU A 1 122 ? 13.201 1.094 -15.820 1.00 98.81 122 LEU A N 1
ATOM 973 C CA . LEU A 1 122 ? 14.473 1.800 -15.646 1.00 98.81 122 LEU A CA 1
ATOM 974 C C . LEU A 1 122 ? 14.640 2.313 -14.213 1.00 98.81 122 LEU A C 1
ATOM 976 O O . LEU A 1 122 ? 15.702 2.124 -13.621 1.00 98.81 122 LEU A O 1
ATOM 980 N N . ALA A 1 123 ? 13.591 2.914 -13.643 1.00 98.81 123 ALA A N 1
ATOM 981 C CA . ALA A 1 123 ? 13.591 3.373 -12.257 1.00 98.81 123 ALA A CA 1
ATOM 982 C C . ALA A 1 123 ? 13.843 2.214 -11.283 1.00 98.81 123 ALA A C 1
ATOM 984 O O . ALA A 1 123 ? 14.667 2.337 -10.379 1.00 98.81 123 ALA A O 1
ATOM 985 N N . LEU A 1 124 ? 13.209 1.062 -11.515 1.00 98.75 124 LEU A N 1
ATOM 986 C CA . LEU A 1 124 ? 13.394 -0.133 -10.699 1.00 98.75 124 LEU A CA 1
ATOM 987 C C . LEU A 1 124 ? 14.840 -0.641 -10.740 1.00 98.75 124 LEU A C 1
ATOM 989 O O . LEU A 1 124 ? 15.445 -0.862 -9.690 1.00 98.75 124 LEU A O 1
ATOM 993 N N . TRP A 1 125 ? 15.423 -0.792 -11.932 1.00 98.56 125 TRP A N 1
ATOM 994 C CA . TRP A 1 125 ? 16.821 -1.214 -12.065 1.00 98.56 125 TRP A CA 1
ATOM 995 C C . TRP A 1 125 ? 17.803 -0.199 -11.473 1.00 98.56 125 TRP A C 1
ATOM 997 O O . TRP A 1 125 ? 18.825 -0.605 -10.915 1.00 98.56 125 TRP A O 1
ATOM 1007 N N . ASN A 1 126 ? 17.485 1.097 -11.528 1.00 98.50 126 ASN A N 1
ATOM 1008 C CA . ASN A 1 126 ? 18.266 2.137 -10.865 1.00 98.50 126 ASN A CA 1
ATOM 1009 C C . ASN A 1 126 ? 18.237 2.006 -9.346 1.00 98.50 126 ASN A C 1
ATOM 1011 O O . ASN A 1 126 ? 19.288 1.976 -8.712 1.00 98.50 126 ASN A O 1
ATOM 1015 N N . SER A 1 127 ? 17.049 1.873 -8.758 1.00 97.44 127 SER A N 1
ATOM 1016 C CA . SER A 1 127 ? 16.886 1.708 -7.311 1.00 97.44 127 SER A CA 1
ATOM 1017 C C . SER A 1 127 ? 17.496 0.407 -6.778 1.00 97.44 127 SER A C 1
ATOM 1019 O O . SER A 1 127 ? 17.844 0.325 -5.603 1.00 97.44 127 SER A O 1
ATOM 1021 N N . LEU A 1 128 ? 17.661 -0.602 -7.637 1.00 97.06 128 LEU A N 1
ATOM 1022 C CA . LEU A 1 128 ? 18.388 -1.836 -7.332 1.00 97.06 128 LEU A CA 1
ATOM 1023 C C . LEU A 1 128 ? 19.908 -1.729 -7.564 1.00 97.06 128 LEU A C 1
ATOM 1025 O O . LEU A 1 128 ? 20.617 -2.712 -7.360 1.00 97.06 128 LEU A O 1
ATOM 1029 N N . GLY A 1 129 ? 20.415 -0.573 -8.005 1.00 96.06 129 GLY A N 1
ATOM 1030 C CA . GLY A 1 129 ? 21.838 -0.339 -8.270 1.00 96.06 129 GLY A CA 1
ATOM 1031 C C . GLY A 1 129 ? 22.385 -1.066 -9.502 1.00 96.06 129 GLY A C 1
ATOM 1032 O O . GLY A 1 129 ? 23.596 -1.212 -9.638 1.00 96.06 129 GLY A O 1
ATOM 1033 N N . GLN A 1 130 ? 21.516 -1.547 -10.392 1.00 94.75 130 GLN A N 1
ATOM 1034 C CA . GLN A 1 130 ? 21.911 -2.341 -11.560 1.00 94.75 130 GLN A CA 1
ATOM 1035 C C . GLN A 1 130 ? 22.150 -1.490 -12.804 1.00 94.75 130 GLN A C 1
ATOM 1037 O O . GLN A 1 130 ? 22.903 -1.893 -13.683 1.00 94.75 130 GLN A O 1
ATOM 1042 N N . ILE A 1 131 ? 21.511 -0.324 -12.889 1.00 95.25 131 ILE A N 1
ATOM 1043 C CA . ILE A 1 131 ? 21.690 0.628 -13.986 1.00 95.25 131 ILE A CA 1
ATOM 1044 C C . ILE A 1 131 ? 21.797 2.028 -13.398 1.00 95.25 131 ILE A C 1
ATOM 1046 O O . ILE A 1 131 ? 20.899 2.453 -12.682 1.00 95.25 131 ILE A O 1
ATOM 1050 N N . ASN A 1 132 ? 22.845 2.777 -13.740 1.00 96.12 132 ASN A N 1
ATOM 1051 C CA . ASN A 1 132 ? 22.901 4.198 -13.411 1.00 96.12 132 ASN A CA 1
ATOM 1052 C C . ASN A 1 132 ? 22.128 5.008 -14.463 1.00 96.12 132 ASN A C 1
ATOM 1054 O O . ASN A 1 132 ? 22.630 5.256 -15.560 1.00 96.12 132 ASN A O 1
ATOM 1058 N N . THR A 1 133 ? 20.906 5.437 -14.137 1.00 96.88 133 THR A N 1
ATOM 1059 C CA . THR A 1 133 ? 20.072 6.206 -15.082 1.00 96.88 133 THR A CA 1
ATOM 1060 C C . THR A 1 133 ? 20.659 7.568 -15.441 1.00 96.88 133 THR A C 1
ATOM 1062 O O . THR A 1 133 ? 20.360 8.074 -16.518 1.00 96.88 133 THR A O 1
ATOM 1065 N N . ALA A 1 134 ? 21.534 8.143 -14.610 1.00 96.62 134 ALA A N 1
ATOM 1066 C CA . ALA A 1 134 ? 22.199 9.410 -14.918 1.00 96.62 134 ALA A CA 1
ATOM 1067 C C . ALA A 1 134 ? 23.236 9.293 -16.052 1.00 96.62 134 ALA A C 1
ATOM 1069 O O . ALA A 1 134 ? 23.593 10.300 -16.657 1.00 96.62 134 ALA A O 1
ATOM 1070 N N . GLU A 1 135 ? 23.712 8.080 -16.346 1.00 96.69 135 GLU A N 1
ATOM 1071 C CA . GLU A 1 135 ? 24.694 7.807 -17.405 1.00 96.69 135 GLU A CA 1
ATOM 1072 C C . GLU A 1 135 ? 24.051 7.308 -18.707 1.00 96.69 135 GLU A C 1
ATOM 1074 O O . GLU A 1 135 ? 24.740 7.116 -19.712 1.00 96.69 135 GLU A O 1
ATOM 1079 N N . LEU A 1 136 ? 22.735 7.081 -18.710 1.00 98.00 136 LEU A N 1
ATOM 1080 C CA . LEU A 1 136 ? 22.025 6.643 -19.904 1.00 98.00 136 LEU A CA 1
ATOM 1081 C C . LEU A 1 136 ? 21.895 7.781 -20.917 1.00 98.00 136 LEU A C 1
ATOM 1083 O O . LEU A 1 136 ? 21.549 8.914 -20.590 1.00 98.00 136 LEU A O 1
ATOM 1087 N N . GLN A 1 137 ? 22.091 7.441 -22.185 1.00 98.44 137 GLN A N 1
ATOM 1088 C CA . GLN A 1 137 ? 21.770 8.304 -23.312 1.00 98.44 137 GLN A CA 1
ATOM 1089 C C . GLN A 1 137 ? 20.318 8.043 -23.719 1.00 98.44 137 GLN A C 1
ATOM 1091 O O . GLN A 1 137 ? 20.026 7.125 -24.493 1.00 98.44 137 GLN A O 1
ATOM 1096 N N . PHE A 1 138 ? 19.398 8.820 -23.148 1.00 98.50 138 PHE A N 1
ATOM 1097 C CA . PHE A 1 138 ? 17.980 8.748 -23.488 1.00 98.50 138 PHE A CA 1
ATOM 1098 C C . PHE A 1 138 ? 17.737 9.264 -24.907 1.00 98.50 138 PHE A C 1
ATOM 1100 O O . PHE A 1 138 ? 18.226 10.322 -25.295 1.00 98.50 138 PHE A O 1
ATOM 1107 N N . LYS A 1 139 ? 16.954 8.503 -25.674 1.00 98.06 139 LYS A N 1
ATOM 1108 C CA . LYS A 1 139 ? 16.477 8.899 -27.008 1.00 98.06 139 LYS A CA 1
ATOM 1109 C C . LYS A 1 139 ? 15.099 9.571 -26.950 1.00 98.06 139 LYS A C 1
ATOM 1111 O O . LYS A 1 139 ? 14.705 10.237 -27.898 1.00 98.06 139 LYS A O 1
ATOM 1116 N N . ASP A 1 140 ? 14.417 9.439 -25.812 1.00 98.06 140 ASP A N 1
ATOM 1117 C CA . ASP A 1 140 ? 13.110 10.019 -25.515 1.00 98.06 140 ASP A CA 1
ATOM 1118 C C . ASP A 1 140 ? 13.175 10.808 -24.193 1.00 98.06 140 ASP A C 1
ATOM 1120 O O . ASP A 1 140 ? 13.393 10.248 -23.112 1.00 98.06 140 ASP A O 1
ATOM 1124 N N . ALA A 1 141 ? 12.984 12.127 -24.282 1.00 98.25 141 ALA A N 1
ATOM 1125 C CA . ALA A 1 141 ? 13.045 13.037 -23.140 1.00 98.25 141 ALA A CA 1
ATOM 1126 C C . ALA A 1 141 ? 11.868 12.868 -22.159 1.00 98.25 141 ALA A C 1
ATOM 1128 O O . ALA A 1 141 ? 12.011 13.159 -20.968 1.00 98.25 141 ALA A O 1
ATOM 1129 N N . ALA A 1 142 ? 10.704 12.399 -22.625 1.00 98.56 142 ALA A N 1
ATOM 1130 C CA . ALA A 1 142 ? 9.564 12.128 -21.752 1.00 98.56 142 ALA A CA 1
ATOM 1131 C C . ALA A 1 142 ? 9.851 10.904 -20.872 1.00 98.56 142 ALA A C 1
ATOM 1133 O O . ALA A 1 142 ? 9.627 10.951 -19.661 1.00 98.56 142 ALA A O 1
ATOM 1134 N N . VAL A 1 143 ? 10.452 9.85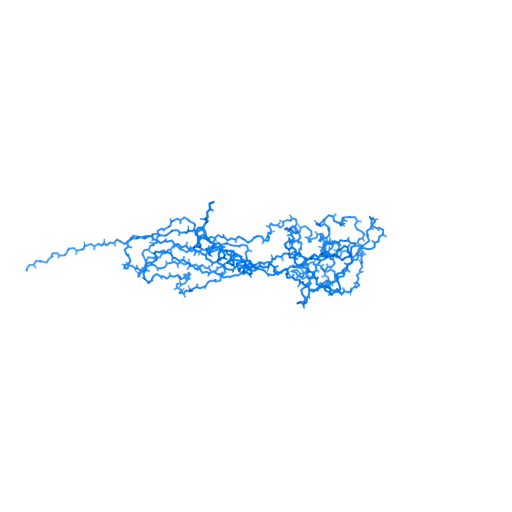9 -21.453 1.00 98.81 143 VAL A N 1
ATOM 1135 C CA . VAL A 1 143 ? 10.909 8.670 -20.715 1.00 98.81 143 VAL A CA 1
ATOM 1136 C C . VAL A 1 143 ? 11.964 9.036 -19.672 1.00 98.81 143 VAL A C 1
ATOM 1138 O O . VAL A 1 143 ? 11.884 8.558 -18.536 1.00 98.81 143 VAL A O 1
ATOM 1141 N N . GLU A 1 144 ? 12.932 9.892 -20.015 1.00 98.81 144 GLU A N 1
ATOM 1142 C CA . GLU A 1 144 ? 13.942 10.382 -19.067 1.00 98.81 144 GLU A CA 1
ATOM 1143 C C . GLU A 1 144 ? 13.289 11.093 -17.875 1.00 98.81 144 GLU A C 1
ATOM 1145 O O . GLU A 1 144 ? 13.569 10.777 -16.714 1.00 98.81 144 GLU A O 1
ATOM 1150 N N . LYS A 1 145 ? 12.387 12.040 -18.159 1.00 98.81 145 LYS A N 1
ATOM 1151 C CA . LYS A 1 145 ? 11.694 12.825 -17.135 1.00 98.81 145 LYS A CA 1
ATOM 1152 C C . LYS A 1 145 ? 10.854 11.938 -16.216 1.00 98.81 145 LYS A C 1
ATOM 1154 O O . LYS A 1 145 ? 10.946 12.088 -14.998 1.00 98.81 145 LYS A O 1
ATOM 1159 N N . ALA A 1 146 ? 10.083 11.009 -16.777 1.00 98.88 146 ALA A N 1
ATOM 1160 C CA . ALA A 1 146 ? 9.258 10.083 -16.007 1.00 98.88 146 ALA A CA 1
ATOM 1161 C C . ALA A 1 146 ? 10.109 9.141 -15.144 1.00 98.88 146 ALA A C 1
ATOM 1163 O O . ALA A 1 146 ? 9.820 8.969 -13.964 1.00 98.88 146 ALA A O 1
ATOM 1164 N N . THR A 1 147 ? 11.214 8.608 -15.680 1.00 98.88 147 THR A N 1
ATOM 1165 C CA . THR A 1 147 ? 12.150 7.759 -14.918 1.00 98.88 147 THR A CA 1
ATOM 1166 C C . THR A 1 147 ? 12.678 8.497 -13.686 1.00 98.88 147 THR A C 1
ATOM 1168 O O . THR A 1 147 ? 12.602 7.984 -12.570 1.00 98.88 147 THR A O 1
ATOM 1171 N N . LYS A 1 148 ? 13.154 9.738 -13.866 1.00 98.75 148 LYS A N 1
ATOM 1172 C CA . LYS A 1 148 ? 13.653 10.576 -12.764 1.00 98.75 148 LYS A CA 1
ATOM 1173 C C . LYS A 1 148 ? 12.559 10.909 -11.749 1.00 98.75 148 LYS A C 1
ATOM 1175 O O . LYS A 1 148 ? 12.828 10.902 -10.551 1.00 98.75 148 LYS A O 1
ATOM 1180 N N . ALA A 1 149 ? 11.337 11.180 -12.210 1.00 98.75 149 ALA A N 1
ATOM 1181 C CA . ALA A 1 149 ? 10.205 11.472 -11.337 1.00 98.75 149 ALA A CA 1
ATOM 1182 C C . ALA A 1 149 ? 9.815 10.266 -10.465 1.00 98.75 149 ALA A C 1
ATOM 1184 O O . ALA A 1 149 ? 9.595 10.442 -9.269 1.00 98.75 149 ALA A O 1
ATOM 1185 N N . ILE A 1 150 ? 9.793 9.052 -11.030 1.00 98.88 150 ILE A N 1
ATOM 1186 C CA . ILE A 1 150 ? 9.492 7.816 -10.289 1.00 98.88 150 ILE A CA 1
ATOM 1187 C C . ILE A 1 150 ? 10.559 7.557 -9.220 1.00 98.88 150 ILE A C 1
ATOM 1189 O O . ILE A 1 150 ? 10.207 7.310 -8.069 1.00 98.88 150 ILE A O 1
ATOM 1193 N N . ILE A 1 151 ? 11.849 7.657 -9.574 1.00 98.81 151 ILE A N 1
ATOM 1194 C CA . ILE A 1 151 ? 12.959 7.491 -8.618 1.00 98.81 151 ILE A CA 1
ATOM 1195 C C . ILE A 1 151 ? 12.827 8.512 -7.484 1.00 98.81 151 ILE A C 1
ATOM 1197 O O . ILE A 1 151 ? 12.819 8.142 -6.315 1.00 98.81 151 ILE A O 1
ATOM 1201 N N . HIS A 1 152 ? 12.638 9.790 -7.826 1.00 98.50 152 HIS A N 1
ATOM 1202 C CA . HIS A 1 152 ? 12.492 10.849 -6.833 1.00 98.50 152 HIS A CA 1
ATOM 1203 C C . HIS A 1 152 ? 11.298 10.611 -5.896 1.00 98.50 152 HIS A C 1
ATOM 1205 O O . HIS A 1 152 ? 11.436 10.734 -4.681 1.00 98.50 152 HIS A O 1
ATOM 1211 N N . ALA A 1 153 ? 10.136 10.232 -6.434 1.00 98.50 153 ALA A N 1
ATOM 1212 C CA . ALA A 1 153 ? 8.957 9.921 -5.630 1.00 98.50 153 ALA A CA 1
ATOM 1213 C C . ALA A 1 153 ? 9.187 8.707 -4.713 1.00 98.50 153 ALA A C 1
ATOM 1215 O O . ALA A 1 153 ? 8.787 8.730 -3.547 1.00 98.50 153 ALA A O 1
ATOM 1216 N N . ALA A 1 154 ? 9.874 7.673 -5.207 1.00 98.44 154 ALA A N 1
ATOM 1217 C CA . ALA A 1 154 ? 10.216 6.496 -4.420 1.00 98.44 154 ALA A CA 1
ATOM 1218 C C . ALA A 1 154 ? 11.215 6.802 -3.290 1.00 98.44 154 ALA A C 1
ATOM 1220 O O . ALA A 1 154 ? 11.093 6.230 -2.206 1.00 98.44 154 ALA A O 1
ATOM 1221 N N . ASP A 1 155 ? 12.161 7.717 -3.510 1.00 97.62 155 ASP A N 1
ATOM 1222 C CA . ASP A 1 155 ? 13.143 8.139 -2.504 1.00 97.62 155 ASP A CA 1
ATOM 1223 C C . ASP A 1 155 ? 12.532 9.042 -1.420 1.00 97.62 155 ASP A C 1
ATOM 1225 O O . ASP A 1 155 ? 12.978 9.022 -0.273 1.00 97.62 155 ASP A O 1
ATOM 1229 N N . GLN A 1 156 ? 11.509 9.836 -1.761 1.00 97.69 156 GLN A N 1
ATOM 1230 C CA . GLN A 1 156 ? 10.812 10.712 -0.808 1.00 97.69 156 GLN A CA 1
ATOM 1231 C C . GLN A 1 156 ? 9.691 10.000 -0.034 1.00 97.69 156 GLN A C 1
ATOM 1233 O O . GLN A 1 156 ? 9.357 10.405 1.084 1.00 97.69 156 GLN A O 1
ATOM 1238 N N . SER A 1 157 ? 9.090 8.954 -0.607 1.00 96.12 157 SER A N 1
ATOM 1239 C CA . SER A 1 157 ? 7.991 8.231 0.036 1.00 96.12 157 SER A CA 1
ATOM 1240 C C . SER A 1 157 ? 8.456 7.487 1.299 1.00 96.12 157 SER A C 1
ATOM 1242 O O . SER A 1 157 ? 9.538 6.906 1.359 1.00 96.12 157 SER A O 1
ATOM 1244 N N . GLN A 1 158 ? 7.594 7.506 2.318 1.00 94.44 158 GLN A N 1
ATOM 1245 C CA . GLN A 1 158 ? 7.745 6.757 3.572 1.00 94.44 158 GLN A CA 1
ATOM 1246 C C . GLN A 1 158 ? 6.858 5.502 3.595 1.00 94.44 158 GLN A C 1
ATOM 1248 O O . GLN A 1 158 ? 6.648 4.911 4.653 1.00 94.44 158 GLN A O 1
ATOM 1253 N N . ASP A 1 159 ? 6.295 5.113 2.446 1.00 94.25 159 ASP A N 1
ATOM 1254 C CA . ASP A 1 159 ? 5.440 3.936 2.353 1.00 94.25 159 ASP A CA 1
ATOM 1255 C C . ASP A 1 159 ? 6.259 2.661 2.592 1.00 94.25 159 ASP A C 1
ATOM 1257 O O . ASP A 1 159 ? 7.357 2.476 2.051 1.00 94.25 159 ASP A O 1
ATOM 1261 N N . THR A 1 160 ? 5.681 1.765 3.388 1.00 94.69 160 THR A N 1
ATOM 1262 C CA . THR A 1 160 ? 6.227 0.447 3.719 1.00 94.69 160 THR A CA 1
ATOM 1263 C C . THR A 1 160 ? 5.203 -0.636 3.397 1.00 94.69 160 THR A C 1
ATOM 1265 O O . THR A 1 160 ? 3.995 -0.376 3.345 1.00 94.69 160 THR A O 1
ATOM 1268 N N . GLN A 1 161 ? 5.680 -1.861 3.181 1.00 95.25 161 GLN A N 1
ATOM 1269 C CA . GLN A 1 161 ? 4.805 -3.020 2.964 1.00 95.25 161 GLN A CA 1
ATOM 1270 C C . GLN A 1 161 ? 4.240 -3.601 4.266 1.00 95.25 161 GLN A C 1
ATOM 1272 O O . GLN A 1 161 ? 3.313 -4.411 4.235 1.00 95.25 161 GLN A O 1
ATOM 1277 N N . ASP A 1 162 ? 4.810 -3.246 5.417 1.00 92.62 162 ASP A N 1
ATOM 1278 C CA . ASP A 1 162 ? 4.303 -3.700 6.707 1.00 92.62 162 ASP A CA 1
ATOM 1279 C C . ASP A 1 162 ? 3.031 -2.937 7.079 1.00 92.62 162 ASP A C 1
ATOM 1281 O O . ASP A 1 162 ? 2.974 -1.707 7.071 1.00 92.62 162 ASP A O 1
ATOM 1285 N N . VAL A 1 163 ? 1.980 -3.687 7.399 1.00 92.38 163 VAL A N 1
ATOM 1286 C CA . VAL A 1 163 ? 0.685 -3.116 7.769 1.00 92.38 163 VAL A CA 1
ATOM 1287 C C . VAL A 1 163 ? 0.731 -2.685 9.229 1.00 92.38 163 VAL A C 1
ATOM 1289 O O . VAL A 1 163 ? 1.016 -3.504 10.101 1.00 92.38 163 VAL A O 1
ATOM 1292 N N . TYR A 1 164 ? 0.391 -1.426 9.504 1.00 92.62 164 TYR A N 1
ATOM 1293 C CA . TYR A 1 164 ? 0.201 -0.934 10.865 1.00 92.62 164 TYR A CA 1
ATOM 1294 C C . TYR A 1 164 ? -1.283 -0.742 11.168 1.00 92.62 164 TYR A C 1
ATOM 1296 O O . TYR A 1 164 ? -2.073 -0.364 10.300 1.00 92.62 164 TYR A O 1
ATOM 1304 N N . MET A 1 165 ? -1.657 -0.949 12.428 1.00 96.44 165 MET A N 1
ATOM 1305 C CA . MET A 1 165 ? -2.966 -0.577 12.946 1.00 96.44 165 MET A CA 1
ATOM 1306 C C . MET A 1 165 ? -2.827 -0.034 14.366 1.00 96.44 165 MET A C 1
ATOM 1308 O O . MET A 1 165 ? -2.138 -0.620 15.196 1.00 96.44 165 MET A O 1
ATOM 1312 N N . ASN A 1 166 ? -3.535 1.052 14.654 1.00 96.44 166 ASN A N 1
ATOM 1313 C CA . ASN A 1 166 ? -3.751 1.544 16.005 1.00 96.44 166 ASN A CA 1
ATOM 1314 C C . ASN A 1 166 ? -5.221 1.934 16.208 1.00 96.44 166 ASN A C 1
ATOM 1316 O O . ASN A 1 166 ? -5.942 2.198 15.246 1.00 96.44 166 ASN A O 1
ATOM 1320 N N . VAL A 1 167 ? -5.663 1.998 17.461 1.00 97.19 167 VAL A N 1
ATOM 1321 C CA . VAL A 1 167 ? -7.010 2.442 17.829 1.00 97.19 167 VAL A CA 1
ATOM 1322 C C . VAL A 1 167 ? -6.889 3.617 18.785 1.00 97.19 167 VAL A C 1
ATOM 1324 O O . VAL A 1 167 ? -6.214 3.533 19.807 1.00 97.19 167 VAL A O 1
ATOM 1327 N N . VAL A 1 168 ? -7.542 4.725 18.448 1.00 96.06 168 VAL A N 1
ATOM 1328 C CA . VAL A 1 168 ? -7.455 5.985 19.193 1.00 96.06 168 VAL A CA 1
ATOM 1329 C C . VAL A 1 168 ? -8.850 6.383 19.678 1.00 96.06 168 VAL A C 1
ATOM 1331 O O . VAL A 1 168 ? -9.784 6.325 18.877 1.00 96.06 168 VAL A O 1
ATOM 1334 N N . PRO A 1 169 ? -9.019 6.825 20.939 1.00 95.19 169 PRO A N 1
ATOM 1335 C CA . PRO A 1 169 ? -7.979 6.996 21.963 1.00 95.19 169 PRO A CA 1
ATOM 1336 C C . PRO A 1 169 ? -7.529 5.682 22.622 1.00 95.19 169 PRO A C 1
ATOM 1338 O O . PRO A 1 169 ? -8.305 4.735 22.714 1.00 95.19 169 PRO A O 1
ATOM 1341 N N . THR A 1 170 ? -6.286 5.664 23.121 1.00 93.19 170 THR A N 1
ATOM 1342 C CA . THR A 1 170 ? -5.678 4.502 23.797 1.00 93.19 170 THR A CA 1
ATOM 1343 C C . THR A 1 170 ? -5.877 4.491 25.312 1.00 93.19 170 THR A C 1
ATOM 1345 O O . THR A 1 170 ? -5.896 3.428 25.928 1.00 93.19 170 THR A O 1
ATOM 1348 N N . ASP A 1 171 ? -6.012 5.665 25.932 1.00 92.38 171 ASP A N 1
ATOM 1349 C CA . ASP A 1 171 ? -6.140 5.758 27.387 1.00 92.38 171 ASP A CA 1
ATOM 1350 C C . ASP A 1 171 ? -7.477 5.203 27.869 1.00 92.38 171 ASP A C 1
ATOM 1352 O O . ASP A 1 171 ? -8.511 5.359 27.214 1.00 92.38 171 ASP A O 1
ATOM 1356 N N . LYS A 1 172 ? -7.484 4.687 29.099 1.00 94.56 172 LYS A N 1
ATOM 1357 C CA . LYS A 1 172 ? -8.722 4.334 29.788 1.00 94.56 172 LYS A CA 1
ATOM 1358 C C . LYS A 1 172 ? -9.615 5.569 29.961 1.00 94.56 172 LYS A C 1
ATOM 1360 O O . LYS A 1 172 ? -9.212 6.541 30.603 1.00 94.56 172 LYS A O 1
ATOM 1365 N N . LYS A 1 173 ? -10.838 5.531 29.420 1.00 91.69 173 LYS A N 1
ATOM 1366 C CA . LYS A 1 173 ? -11.817 6.635 29.510 1.00 91.69 173 LYS A CA 1
ATOM 1367 C C . LYS A 1 173 ? -13.086 6.222 30.259 1.00 91.69 173 LYS A C 1
ATOM 1369 O O . LYS A 1 173 ? -13.489 5.059 30.232 1.00 91.69 173 LYS A O 1
ATOM 1374 N N . GLU A 1 174 ? -13.710 7.203 30.911 1.00 96.81 174 GLU A N 1
ATOM 1375 C CA . GLU A 1 174 ? -15.022 7.048 31.548 1.00 96.81 174 GLU A CA 1
ATOM 1376 C C . GLU A 1 174 ? -16.138 7.240 30.512 1.00 96.81 174 GLU A C 1
ATOM 1378 O O . GLU A 1 174 ? -16.203 8.288 29.864 1.00 96.81 174 GLU A O 1
ATOM 1383 N N . ALA A 1 175 ? -17.027 6.257 30.374 1.00 97.31 175 ALA A N 1
ATOM 1384 C CA . ALA A 1 175 ? -18.259 6.381 29.608 1.00 97.31 175 ALA A CA 1
ATOM 1385 C C . ALA A 1 175 ? -19.290 7.203 30.395 1.00 97.31 175 ALA A C 1
ATOM 1387 O O . ALA A 1 175 ? -19.511 6.982 31.586 1.00 97.31 175 ALA A O 1
ATOM 1388 N N . GLN A 1 176 ? -19.920 8.158 29.716 1.00 97.38 176 GLN A N 1
ATOM 1389 C CA . GLN A 1 176 ? -20.800 9.153 30.329 1.00 97.38 176 GLN A CA 1
ATOM 1390 C C . GLN A 1 176 ? -22.263 8.796 30.091 1.00 97.38 176 GLN A C 1
ATOM 1392 O O . GLN A 1 176 ? -22.639 8.438 28.977 1.00 97.38 176 GLN A O 1
ATOM 1397 N N . LEU A 1 177 ? -23.099 8.919 31.122 1.00 96.56 177 LEU A N 1
ATOM 1398 C CA . LEU A 1 177 ? -24.530 8.644 31.005 1.00 96.56 177 LEU A CA 1
ATOM 1399 C C . LEU A 1 177 ? -25.205 9.664 30.075 1.00 96.56 177 LEU A C 1
ATOM 1401 O O . LEU A 1 177 ? -25.193 10.864 30.350 1.00 96.56 177 LEU A O 1
ATOM 1405 N N . LYS A 1 178 ? -25.828 9.181 28.999 1.00 95.06 178 LYS A N 1
ATOM 1406 C CA . LYS A 1 178 ? -26.668 9.953 28.080 1.00 95.06 178 LYS A CA 1
ATOM 1407 C C . LYS A 1 178 ? -27.916 9.142 27.739 1.00 95.06 178 LYS A C 1
ATOM 1409 O O . LYS A 1 178 ? -27.846 8.083 27.119 1.00 95.06 178 LYS A O 1
ATOM 1414 N N . GLY A 1 179 ? -29.075 9.640 28.166 1.00 93.88 179 GLY A N 1
ATOM 1415 C CA . GLY A 1 179 ? -30.342 8.928 28.007 1.00 93.88 179 GLY A CA 1
ATOM 1416 C C . GLY A 1 179 ? -30.305 7.547 28.668 1.00 93.88 179 GLY A C 1
ATOM 1417 O O . GLY A 1 17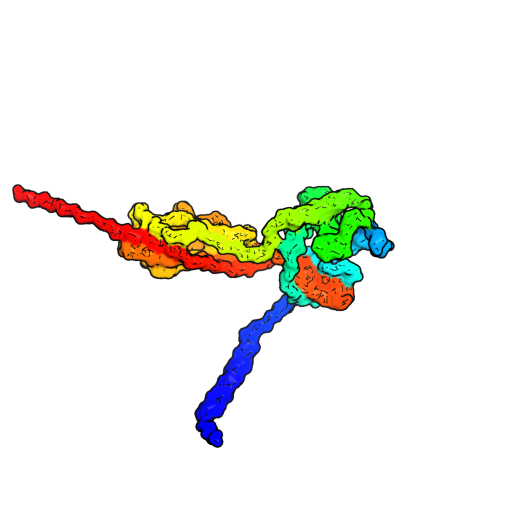9 ? -30.099 7.430 29.875 1.00 93.88 179 GLY A O 1
ATOM 1418 N N . GLU A 1 180 ? -30.490 6.502 27.864 1.00 96.00 180 GLU A N 1
ATOM 1419 C CA . GLU A 1 180 ? -30.596 5.117 28.334 1.00 96.00 180 GLU A CA 1
ATOM 1420 C C . GLU A 1 180 ? -29.253 4.372 28.435 1.00 96.00 180 GLU A C 1
ATOM 1422 O O . GLU A 1 180 ? -29.231 3.210 28.852 1.00 96.00 180 GLU A O 1
ATOM 1427 N N . TYR A 1 181 ? -28.133 5.018 28.092 1.00 97.88 181 TYR A N 1
ATOM 1428 C CA . TYR A 1 181 ? -26.824 4.367 27.993 1.00 97.88 181 TYR A CA 1
ATOM 1429 C C . TYR A 1 181 ? -25.694 5.202 28.604 1.00 97.88 181 TYR A C 1
ATOM 1431 O O . TYR A 1 181 ? -25.692 6.426 28.527 1.00 97.88 181 TYR A O 1
ATOM 1439 N N . PHE A 1 182 ? -24.686 4.537 29.165 1.00 98.00 182 PHE A N 1
ATOM 1440 C CA . PHE A 1 182 ? -23.348 5.101 29.298 1.00 98.00 182 PHE A CA 1
ATOM 1441 C C . PHE A 1 182 ? -22.660 5.007 27.937 1.00 98.00 182 PHE A C 1
ATOM 1443 O O . PHE A 1 182 ? -22.452 3.912 27.411 1.00 98.00 182 PHE A O 1
ATOM 1450 N N . GLU A 1 183 ? -22.328 6.154 27.361 1.00 97.69 183 GLU A N 1
ATOM 1451 C CA . GLU A 1 183 ? -21.701 6.252 26.049 1.00 97.69 183 GLU A CA 1
ATOM 1452 C C . GLU A 1 183 ? -20.212 6.543 26.194 1.00 97.69 183 GLU A C 1
ATOM 1454 O O . GLU A 1 183 ? -19.804 7.460 26.916 1.00 97.69 183 GLU A O 1
ATOM 1459 N N . THR A 1 184 ? -19.384 5.789 25.479 1.00 97.38 184 THR A N 1
ATOM 1460 C CA . THR A 1 184 ? -17.961 6.115 25.373 1.00 97.38 184 THR A CA 1
ATOM 1461 C C . THR A 1 184 ? -17.738 7.353 24.511 1.00 97.38 184 THR A C 1
ATOM 1463 O O . THR A 1 184 ? -18.602 7.785 23.744 1.00 97.38 184 THR A O 1
ATOM 1466 N N . THR A 1 185 ? -16.514 7.881 24.567 1.00 95.31 185 THR A N 1
ATOM 1467 C CA . THR A 1 185 ? -15.987 8.660 23.443 1.00 95.31 185 THR A CA 1
ATOM 1468 C C . THR A 1 185 ? -16.008 7.829 22.158 1.00 95.31 185 THR A C 1
ATOM 1470 O O . THR A 1 185 ? -16.075 6.596 22.184 1.00 95.31 185 THR A O 1
ATOM 1473 N N . THR A 1 186 ? -15.928 8.518 21.031 1.00 96.81 186 THR A N 1
ATOM 1474 C CA . THR A 1 186 ? -15.747 7.895 19.728 1.00 96.81 186 THR A CA 1
ATOM 1475 C C . THR A 1 186 ? -14.310 7.386 19.576 1.00 96.81 186 THR A C 1
ATOM 1477 O O . THR A 1 186 ? -13.360 8.090 19.925 1.00 96.81 186 THR A O 1
ATOM 1480 N N . TYR A 1 187 ? -14.170 6.180 19.034 1.00 97.62 187 TYR A N 1
ATOM 1481 C CA . TYR A 1 187 ? -12.920 5.530 18.662 1.00 97.62 187 TYR A CA 1
ATOM 1482 C C . TYR A 1 187 ? -12.731 5.547 17.146 1.00 97.62 187 TYR A C 1
ATOM 1484 O O . TYR A 1 187 ? -13.694 5.487 16.379 1.00 97.62 187 TYR A O 1
ATOM 1492 N N . THR A 1 188 ? -11.476 5.615 16.714 1.00 97.00 188 THR A N 1
ATOM 1493 C CA . THR A 1 188 ? -11.067 5.565 15.306 1.00 97.00 188 THR A CA 1
ATOM 1494 C C . THR A 1 188 ? -9.938 4.556 15.133 1.00 97.00 188 THR A C 1
ATOM 1496 O O . THR A 1 188 ? -9.020 4.512 15.952 1.00 97.00 188 THR A O 1
ATOM 1499 N N . VAL A 1 189 ? -9.989 3.775 14.054 1.00 97.44 189 VAL A N 1
ATOM 1500 C CA . VAL A 1 189 ? -8.894 2.890 13.637 1.00 97.44 189 VAL A CA 1
ATOM 1501 C C . VAL A 1 189 ? -7.972 3.657 12.689 1.00 97.44 189 VAL A C 1
ATOM 1503 O O . VAL A 1 189 ? -8.414 4.140 11.649 1.00 97.44 189 VAL A O 1
ATOM 1506 N N . GLN A 1 190 ? -6.698 3.781 13.051 1.00 96.62 190 GLN A N 1
ATOM 1507 C CA . GLN A 1 190 ? -5.647 4.388 12.233 1.00 96.62 190 GLN A CA 1
ATOM 1508 C C . GLN A 1 190 ? -4.794 3.289 11.598 1.00 96.62 190 GLN A C 1
ATOM 1510 O O . GLN A 1 190 ? -4.352 2.380 12.296 1.00 96.62 190 GLN A O 1
ATOM 1515 N N . THR A 1 191 ? -4.555 3.361 10.289 1.00 95.81 191 THR A N 1
ATOM 1516 C CA . THR A 1 191 ? -3.808 2.341 9.538 1.00 95.81 191 THR A CA 1
ATOM 1517 C C . THR A 1 191 ? -3.218 2.914 8.243 1.00 95.81 191 THR A C 1
ATOM 1519 O O . THR A 1 191 ? -3.762 3.874 7.698 1.00 95.81 191 THR A O 1
ATOM 1522 N N . ASN A 1 192 ? -2.130 2.322 7.728 1.00 93.50 192 ASN A N 1
ATOM 1523 C CA . ASN A 1 192 ? -1.656 2.547 6.351 1.00 93.50 192 ASN A CA 1
ATOM 1524 C C . ASN A 1 192 ? -2.423 1.718 5.310 1.00 93.50 192 ASN A C 1
ATOM 1526 O O . ASN A 1 192 ? -2.114 1.816 4.123 1.00 93.50 192 ASN A O 1
ATOM 1530 N N . ALA A 1 193 ? -3.377 0.883 5.723 1.00 93.75 193 ALA A N 1
ATOM 1531 C CA . ALA A 1 193 ? -4.168 0.072 4.813 1.00 93.75 193 ALA A CA 1
ATOM 1532 C C . ALA A 1 193 ? -5.049 0.932 3.899 1.00 93.75 193 ALA A C 1
ATOM 1534 O O . ALA A 1 193 ? -5.748 1.829 4.369 1.00 93.75 193 ALA A O 1
ATOM 1535 N N . LYS A 1 194 ? -5.059 0.635 2.594 1.00 86.81 194 LYS A N 1
ATOM 1536 C CA . LYS A 1 194 ? -5.926 1.337 1.628 1.00 86.81 194 LYS A CA 1
ATOM 1537 C C . LYS A 1 194 ? -7.390 0.927 1.740 1.00 86.81 194 LYS A C 1
ATOM 1539 O O . LYS A 1 194 ? -8.274 1.735 1.472 1.00 86.81 194 LYS A O 1
ATOM 1544 N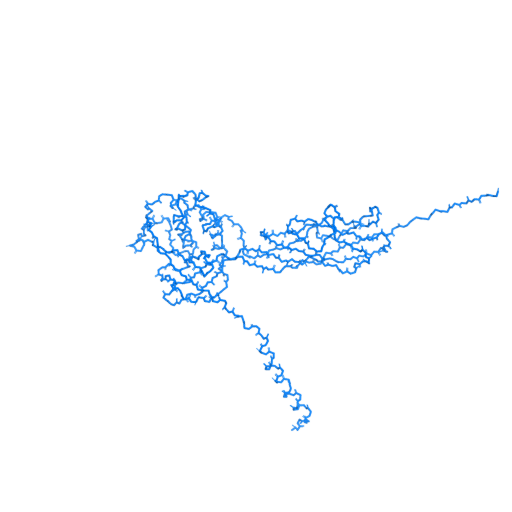 N . LYS A 1 195 ? -7.647 -0.325 2.117 1.00 92.75 195 LYS A N 1
ATOM 1545 C CA . LYS A 1 195 ? -8.993 -0.865 2.330 1.00 92.75 195 LYS A CA 1
ATOM 1546 C C . LYS A 1 195 ? -8.968 -1.957 3.389 1.00 92.75 195 LYS A C 1
ATOM 1548 O O . LYS A 1 195 ? -7.926 -2.541 3.677 1.00 92.75 195 LYS A O 1
ATOM 1553 N N . GLY A 1 196 ? -10.123 -2.250 3.961 1.00 95.69 196 GLY A N 1
ATOM 1554 C CA . GLY A 1 196 ? -10.250 -3.295 4.962 1.00 95.69 196 GLY A CA 1
ATOM 1555 C C . GLY A 1 196 ? -11.505 -3.140 5.796 1.00 95.69 196 GLY A C 1
ATOM 1556 O O . GLY A 1 196 ? -12.247 -2.163 5.671 1.00 95.69 196 GLY A O 1
ATOM 1557 N N . THR A 1 197 ? -11.707 -4.115 6.670 1.00 97.88 197 THR A N 1
ATOM 1558 C CA . THR A 1 197 ? -12.812 -4.123 7.628 1.00 97.88 197 THR A CA 1
ATOM 1559 C C . THR A 1 197 ? -12.302 -4.425 9.022 1.00 97.88 197 THR A C 1
ATOM 1561 O O . THR A 1 197 ? -11.265 -5.071 9.177 1.00 97.88 197 THR A O 1
ATOM 1564 N N . PHE A 1 198 ? -13.045 -4.007 10.038 1.00 98.31 198 PHE A N 1
ATOM 1565 C CA . PHE A 1 198 ? -12.759 -4.358 11.416 1.00 98.31 198 PHE A CA 1
ATOM 1566 C C . PHE A 1 198 ? -14.022 -4.688 12.205 1.00 98.31 198 PHE A C 1
ATOM 1568 O O . PHE A 1 198 ? -15.132 -4.274 11.869 1.00 98.31 198 PHE A O 1
ATOM 1575 N N . LYS A 1 199 ? -13.831 -5.456 13.274 1.00 98.00 199 LYS A N 1
ATOM 1576 C CA . LYS A 1 199 ? -14.840 -5.770 14.282 1.00 98.00 199 LYS A CA 1
ATOM 1577 C C . LYS A 1 199 ? -14.305 -5.409 15.656 1.00 98.00 199 LYS A C 1
ATOM 1579 O O . LYS A 1 199 ? -13.100 -5.475 15.902 1.00 98.00 199 LYS A O 1
ATOM 1584 N N . VAL A 1 200 ? -15.215 -5.070 16.558 1.00 97.88 200 VAL A N 1
ATOM 1585 C CA . VAL A 1 200 ? -14.885 -4.780 17.953 1.00 97.88 200 VAL A CA 1
ATOM 1586 C C . VAL A 1 200 ? -15.279 -5.982 18.798 1.00 97.88 200 VAL A C 1
ATOM 1588 O O . VAL A 1 200 ? -16.451 -6.345 18.876 1.00 97.88 200 VAL A O 1
ATOM 1591 N N . GLN A 1 201 ? -14.291 -6.607 19.423 1.00 97.19 201 GLN A N 1
ATOM 1592 C CA . GLN A 1 201 ? -14.483 -7.649 20.420 1.00 97.19 201 GLN A CA 1
ATOM 1593 C C . GLN A 1 201 ? -14.447 -7.012 21.803 1.00 97.19 201 GLN A C 1
ATOM 1595 O O . GLN A 1 201 ? -13.625 -6.137 22.061 1.00 97.19 201 GLN A O 1
ATOM 1600 N N . MET A 1 202 ? -15.333 -7.443 22.694 1.00 96.00 202 MET A N 1
ATOM 1601 C CA . MET A 1 202 ? -15.415 -6.917 24.054 1.00 96.00 202 MET A CA 1
ATOM 1602 C C . MET A 1 202 ? -15.399 -8.062 25.056 1.00 96.00 202 MET A C 1
ATOM 1604 O O . MET A 1 202 ? -16.074 -9.069 24.853 1.00 96.00 202 MET A O 1
ATOM 1608 N N . ASN A 1 203 ? -14.691 -7.865 26.163 1.00 95.69 203 ASN A N 1
ATOM 1609 C CA . ASN A 1 203 ? -14.726 -8.747 27.322 1.00 95.69 203 ASN A CA 1
ATOM 1610 C C . ASN A 1 203 ? -15.363 -8.014 28.502 1.00 95.69 203 ASN A C 1
ATOM 1612 O O . ASN A 1 203 ? -15.196 -6.805 28.661 1.00 95.69 203 ASN A O 1
ATOM 1616 N N . ASN A 1 204 ? -16.084 -8.757 29.344 1.00 94.44 204 ASN A N 1
ATOM 1617 C CA . ASN A 1 204 ? -16.822 -8.227 30.499 1.00 94.44 204 ASN A CA 1
ATOM 1618 C C . ASN A 1 204 ? -17.896 -7.180 30.141 1.00 94.44 204 ASN A C 1
ATOM 1620 O O . ASN A 1 204 ? -18.310 -6.392 30.990 1.00 94.44 204 ASN A O 1
ATOM 1624 N N . ALA A 1 205 ? -18.380 -7.182 28.896 1.00 95.62 205 ALA A N 1
ATOM 1625 C CA . ALA A 1 205 ? -19.470 -6.315 28.472 1.00 95.62 205 ALA A CA 1
ATOM 1626 C C . ALA A 1 205 ? -20.801 -6.760 29.116 1.00 95.62 205 ALA A C 1
ATOM 1628 O O . ALA A 1 205 ? -21.194 -7.920 28.959 1.00 95.62 205 ALA A O 1
ATOM 1629 N N . PRO A 1 206 ? -21.531 -5.866 29.811 1.00 96.38 206 PRO A N 1
ATOM 1630 C CA . PRO A 1 206 ? -22.869 -6.168 30.313 1.00 96.38 206 PRO A CA 1
ATOM 1631 C C . PRO A 1 206 ? -23.835 -6.557 29.191 1.00 96.38 206 PRO A C 1
ATOM 1633 O O . PRO A 1 206 ? -23.718 -6.079 28.057 1.00 96.38 206 PRO A O 1
ATOM 1636 N N . GLN A 1 207 ? -24.839 -7.375 29.509 1.00 96.06 207 GLN A N 1
ATOM 1637 C CA . GLN A 1 207 ? -25.880 -7.732 28.548 1.00 96.06 207 GLN A CA 1
ATOM 1638 C C . GLN A 1 207 ? -26.571 -6.473 28.006 1.00 96.06 207 GLN A C 1
ATOM 1640 O O . GLN A 1 207 ? -26.933 -5.576 28.762 1.00 96.06 207 GLN A O 1
ATOM 1645 N N . GLY A 1 208 ? -26.762 -6.419 26.686 1.00 95.44 208 GLY A N 1
ATOM 1646 C CA . GLY A 1 208 ? -27.346 -5.263 26.003 1.00 95.44 208 GLY A CA 1
ATOM 1647 C C . GLY A 1 208 ? -26.338 -4.179 25.617 1.00 95.44 208 GLY A C 1
ATOM 1648 O O . GLY A 1 208 ? -26.753 -3.181 25.030 1.00 95.44 208 GLY A O 1
ATOM 1649 N N . THR A 1 209 ? -25.044 -4.376 25.898 1.00 97.31 209 THR A N 1
ATOM 1650 C CA . THR A 1 209 ? -23.969 -3.527 25.364 1.00 97.31 209 THR A CA 1
ATOM 1651 C C . THR A 1 209 ? -23.917 -3.630 23.844 1.00 97.31 209 THR A C 1
ATOM 1653 O O . THR A 1 209 ? -24.036 -4.723 23.288 1.00 97.31 209 THR A O 1
ATOM 1656 N N . ARG A 1 210 ? -23.752 -2.493 23.163 1.00 96.56 210 ARG A N 1
ATOM 1657 C CA . ARG A 1 210 ? -23.726 -2.419 21.695 1.00 96.56 210 ARG A CA 1
ATOM 1658 C C . ARG A 1 210 ? -22.553 -1.588 21.205 1.00 96.56 210 ARG A C 1
ATOM 1660 O O . ARG A 1 210 ? -22.198 -0.588 21.824 1.00 96.56 210 ARG A O 1
ATOM 1667 N N . VAL A 1 211 ? -22.014 -1.985 20.059 1.00 97.94 211 VAL A N 1
ATOM 1668 C CA . VAL A 1 211 ? -21.063 -1.194 19.277 1.00 97.94 211 VAL A CA 1
ATOM 1669 C C . VAL A 1 211 ? -21.864 -0.476 18.201 1.00 97.94 211 VAL A C 1
ATOM 1671 O O . VAL A 1 211 ? -22.632 -1.109 17.473 1.00 97.94 211 VAL A O 1
ATOM 1674 N N . VAL A 1 212 ? -21.729 0.843 18.133 1.00 98.00 212 VAL A N 1
ATOM 1675 C CA . VAL A 1 212 ? -22.494 1.672 17.201 1.00 98.00 212 VAL A CA 1
ATOM 1676 C C . VAL A 1 212 ? -21.596 2.643 16.447 1.00 98.00 212 VAL A C 1
ATOM 1678 O O . VAL A 1 212 ? -20.506 2.975 16.914 1.00 98.00 212 VAL A O 1
ATOM 1681 N N . THR A 1 213 ? -22.067 3.127 15.303 1.00 97.06 213 THR A N 1
ATOM 1682 C CA . THR A 1 213 ? -21.441 4.217 14.547 1.00 97.06 213 THR A CA 1
ATOM 1683 C C . THR A 1 213 ? -21.523 5.548 15.306 1.00 97.06 213 THR A C 1
ATOM 1685 O O . THR A 1 213 ? -22.207 5.681 16.330 1.00 97.06 213 THR A O 1
ATOM 1688 N N . GLU A 1 214 ? -20.863 6.583 14.782 1.00 93.69 214 GLU A N 1
ATOM 1689 C CA . GLU A 1 214 ? -20.990 7.959 15.287 1.00 93.69 214 GLU A CA 1
ATOM 1690 C C . GLU A 1 214 ? -22.457 8.444 15.270 1.00 93.69 214 GLU A C 1
ATOM 1692 O O . GLU A 1 214 ? -22.882 9.163 16.172 1.00 93.69 214 GLU A O 1
ATOM 1697 N N . GLN A 1 215 ? -23.261 7.957 14.320 1.00 93.81 215 GLN A N 1
ATOM 1698 C CA . GLN A 1 215 ? -24.689 8.254 14.166 1.00 93.81 215 GLN A CA 1
ATOM 1699 C C . GLN A 1 215 ? -25.596 7.378 15.053 1.00 93.81 215 GLN A C 1
ATOM 1701 O O . GLN A 1 215 ? -26.805 7.586 15.087 1.00 93.81 215 GLN A O 1
ATOM 1706 N N . GLY A 1 216 ? -25.035 6.418 15.800 1.00 94.25 216 GLY A N 1
ATOM 1707 C CA . GLY A 1 216 ? -25.786 5.541 16.706 1.00 94.25 216 GLY A CA 1
ATOM 1708 C C . GLY A 1 216 ? -26.370 4.279 16.062 1.00 94.25 216 GLY A C 1
ATOM 1709 O O . GLY A 1 216 ? -27.132 3.570 16.717 1.00 94.25 216 GLY A O 1
ATOM 1710 N N . GLU A 1 217 ? -26.004 3.963 14.820 1.00 96.44 217 GLU A N 1
ATOM 1711 C CA . GLU A 1 217 ? -26.408 2.723 14.150 1.00 96.44 217 GLU A CA 1
ATOM 1712 C C . GLU A 1 217 ? -25.593 1.537 14.680 1.00 96.44 217 GLU A C 1
ATOM 1714 O O . GLU A 1 217 ? -24.365 1.600 14.721 1.00 96.44 217 GLU A O 1
ATOM 1719 N N . ALA A 1 218 ? -26.249 0.445 15.076 1.00 96.19 218 ALA A N 1
ATOM 1720 C CA . ALA A 1 218 ? -25.557 -0.760 15.528 1.00 96.19 218 ALA A CA 1
ATOM 1721 C C . ALA A 1 218 ? -24.973 -1.545 14.347 1.00 96.19 218 ALA A C 1
ATOM 1723 O O . ALA A 1 218 ? -25.688 -1.859 13.398 1.00 96.19 218 ALA A O 1
ATOM 1724 N N . LYS A 1 219 ? -23.688 -1.906 14.439 1.00 94.19 219 LYS A N 1
ATOM 1725 C CA . LYS A 1 219 ? -22.979 -2.690 13.420 1.00 94.19 219 LYS A CA 1
ATOM 1726 C C . LYS A 1 219 ? -22.069 -3.734 14.057 1.00 94.19 219 LYS A C 1
ATOM 1728 O O . LYS A 1 219 ? -21.449 -3.490 15.089 1.00 94.19 219 LYS A O 1
ATOM 1733 N N . GLU A 1 220 ? -21.951 -4.884 13.400 1.00 93.75 220 GLU A N 1
ATOM 1734 C CA . GLU A 1 220 ? -20.999 -5.938 13.782 1.00 93.75 220 GLU A CA 1
ATOM 1735 C C . GLU A 1 220 ? -19.651 -5.813 13.064 1.00 93.75 220 GLU A C 1
ATOM 1737 O O . GLU A 1 220 ? -18.633 -6.300 13.556 1.00 93.75 220 GLU A O 1
ATOM 1742 N N . MET A 1 221 ? -19.647 -5.183 11.889 1.00 96.88 221 MET A N 1
ATOM 1743 C CA . MET A 1 221 ? -18.478 -4.991 11.042 1.00 96.88 221 MET A CA 1
ATOM 1744 C C . MET A 1 221 ? -18.472 -3.562 10.508 1.00 96.88 221 MET A C 1
ATOM 1746 O O . MET A 1 221 ? -19.506 -3.044 10.089 1.00 96.88 221 MET A O 1
ATOM 1750 N N . PHE A 1 222 ? -17.293 -2.958 10.526 1.00 97.31 222 PHE A N 1
ATOM 1751 C CA . PHE A 1 222 ? -17.039 -1.587 10.118 1.00 97.31 222 PHE A CA 1
ATOM 1752 C C . PHE A 1 222 ? -16.008 -1.576 8.995 1.00 97.31 222 PHE A C 1
ATOM 1754 O O . PHE A 1 222 ? -15.098 -2.408 8.965 1.00 97.31 222 PHE A O 1
ATOM 1761 N N . LEU A 1 223 ? -16.132 -0.626 8.081 1.00 96.12 223 LEU A N 1
ATOM 1762 C CA . LEU A 1 223 ? -15.102 -0.297 7.107 1.00 96.12 223 LEU A CA 1
ATOM 1763 C C . LEU A 1 223 ? -14.027 0.566 7.769 1.00 96.12 223 LEU A C 1
ATOM 1765 O O . LEU A 1 223 ? -14.311 1.351 8.676 1.00 96.12 223 LEU A O 1
ATOM 1769 N N . ILE A 1 224 ? -12.784 0.465 7.299 1.00 93.12 224 ILE A N 1
ATOM 1770 C CA . ILE A 1 224 ? -11.752 1.420 7.721 1.00 93.12 224 ILE A CA 1
ATOM 1771 C C . ILE A 1 224 ? -12.190 2.862 7.408 1.00 93.12 224 ILE A C 1
ATOM 1773 O O . ILE A 1 224 ? -12.820 3.128 6.386 1.00 93.12 224 ILE A O 1
ATOM 1777 N N . GLY A 1 225 ? -11.884 3.790 8.314 1.00 93.44 225 GLY A N 1
ATOM 1778 C CA . GLY A 1 225 ? -12.371 5.172 8.259 1.00 93.44 225 GLY A CA 1
ATOM 1779 C C . GLY A 1 225 ? -13.712 5.395 8.967 1.00 93.44 225 GLY A C 1
ATOM 1780 O O . GLY A 1 225 ? -13.973 6.518 9.401 1.00 93.44 225 GLY A O 1
ATOM 1781 N N . GLU A 1 226 ? -14.528 4.353 9.175 1.00 96.75 226 GLU A N 1
ATOM 1782 C CA . GLU A 1 226 ? -15.677 4.461 10.074 1.00 96.75 226 GLU A CA 1
ATOM 1783 C C . GLU A 1 226 ? -15.211 4.582 11.525 1.00 96.75 226 GLU A C 1
ATOM 1785 O O . GLU A 1 226 ? -14.253 3.944 11.976 1.00 96.75 226 GLU A O 1
ATOM 1790 N N . LYS A 1 227 ? -15.935 5.408 12.274 1.00 97.69 227 LYS A N 1
ATOM 1791 C CA . LYS A 1 227 ? -15.744 5.557 13.709 1.00 97.69 227 LYS A CA 1
ATOM 1792 C C . LYS A 1 227 ? -16.808 4.784 14.467 1.00 97.69 227 LYS A C 1
ATOM 1794 O O . LYS A 1 227 ? -17.938 4.645 13.997 1.00 97.69 227 LYS A O 1
ATOM 1799 N N . PHE A 1 228 ? -16.469 4.353 15.675 1.00 98.06 228 PHE A N 1
ATOM 1800 C CA . PHE A 1 228 ? -17.389 3.604 16.522 1.00 98.06 228 PHE A CA 1
ATOM 1801 C C . PHE A 1 228 ? -17.384 4.104 17.964 1.00 98.06 228 PHE A C 1
ATOM 1803 O O . PHE A 1 228 ? -16.445 4.752 18.418 1.00 98.06 228 PHE A O 1
ATOM 1810 N N . ARG A 1 229 ? -18.436 3.782 18.709 1.00 97.50 229 ARG A N 1
ATOM 1811 C CA . ARG A 1 229 ? -18.536 3.988 20.158 1.00 97.50 229 ARG A CA 1
ATOM 1812 C C . ARG A 1 229 ? -19.300 2.837 20.796 1.00 97.50 229 ARG A C 1
ATOM 1814 O O . ARG A 1 229 ? -20.016 2.104 20.114 1.00 97.50 229 ARG A O 1
ATOM 1821 N N . ILE A 1 230 ? -19.139 2.681 22.102 1.00 97.62 230 ILE A N 1
ATOM 1822 C CA . ILE A 1 230 ? -19.789 1.629 22.879 1.00 97.62 230 ILE A CA 1
ATOM 1823 C C . ILE A 1 230 ? -20.918 2.247 23.697 1.00 97.62 230 ILE A C 1
ATOM 1825 O O . ILE A 1 230 ? -20.734 3.281 24.344 1.00 97.62 230 ILE A O 1
ATOM 1829 N N . LEU A 1 231 ? -22.082 1.604 23.661 1.00 97.88 231 LEU A N 1
ATOM 1830 C CA . LEU A 1 231 ? -23.246 1.950 24.468 1.00 97.88 231 LEU A CA 1
ATOM 1831 C C . LEU A 1 231 ? -23.460 0.857 25.510 1.00 97.88 231 LEU A C 1
ATOM 1833 O O . LEU A 1 231 ? -23.798 -0.273 25.155 1.00 97.88 231 LEU A O 1
ATOM 1837 N N . VAL A 1 232 ? -23.285 1.190 26.786 1.00 98.06 232 VAL A N 1
ATOM 1838 C CA . VAL A 1 232 ? -23.529 0.281 27.914 1.00 98.06 232 VAL A CA 1
ATOM 1839 C C . VAL A 1 232 ? -24.866 0.651 28.563 1.00 98.06 232 VAL A C 1
ATOM 1841 O O . VAL A 1 232 ? -25.047 1.817 28.902 1.00 98.06 232 VAL A O 1
ATOM 1844 N N . PRO A 1 233 ? -25.829 -0.270 28.753 1.00 97.81 233 PRO A N 1
ATOM 1845 C CA . PRO A 1 233 ? -27.143 0.083 29.300 1.00 97.81 233 PRO A CA 1
ATOM 1846 C C . PRO A 1 233 ? -27.052 0.752 30.674 1.00 97.81 233 PRO A C 1
ATOM 1848 O O . PRO A 1 233 ? -26.286 0.290 31.524 1.00 97.81 233 PRO A O 1
ATOM 1851 N N . LYS A 1 234 ? -27.880 1.774 30.936 1.00 96.56 234 LYS A N 1
ATOM 1852 C CA . LYS A 1 234 ? -27.897 2.501 32.223 1.00 96.56 234 LYS A CA 1
ATOM 1853 C C . LYS A 1 234 ? -28.175 1.612 33.442 1.00 96.56 234 LYS A C 1
ATOM 1855 O O . LYS A 1 234 ? -27.816 1.968 34.558 1.00 96.56 234 LYS A O 1
ATOM 1860 N N . SER A 1 235 ? -28.816 0.459 33.234 1.00 95.12 235 SER A N 1
ATOM 1861 C CA . SER A 1 235 ? -29.084 -0.551 34.268 1.00 95.12 235 SER A CA 1
ATOM 1862 C C . SER A 1 235 ? -27.832 -1.317 34.713 1.00 95.12 235 SER A C 1
ATOM 1864 O O . SER A 1 235 ? -27.890 -2.087 35.671 1.00 95.12 235 SER A O 1
ATOM 1866 N N . SER A 1 236 ? -26.708 -1.145 34.016 1.00 96.06 236 SER A N 1
ATOM 1867 C CA . SER A 1 236 ? -25.444 -1.802 34.338 1.00 96.06 236 SER A CA 1
ATOM 1868 C C . SER A 1 236 ? -24.826 -1.181 35.588 1.00 96.06 236 SER A C 1
ATOM 1870 O O . SER A 1 236 ? -24.633 0.031 35.659 1.00 96.06 236 SER A O 1
ATOM 1872 N N . LYS A 1 237 ? -24.457 -2.018 36.565 1.00 94.69 237 LYS A N 1
ATOM 1873 C CA . LYS A 1 237 ? -23.685 -1.582 37.741 1.00 94.69 237 LYS A CA 1
ATOM 1874 C C . LYS A 1 237 ? -22.342 -0.994 37.306 1.00 94.69 237 LYS A C 1
ATOM 1876 O O . LYS A 1 237 ? -21.817 -1.416 36.278 1.00 94.69 237 LYS A O 1
ATOM 1881 N N . SER A 1 238 ? -21.791 -0.067 38.095 1.00 96.69 238 SER A N 1
ATOM 1882 C CA . SER A 1 238 ? -20.442 0.477 37.883 1.00 96.69 238 SER A CA 1
ATOM 1883 C C . SER A 1 238 ? -19.442 -0.654 37.685 1.00 96.69 238 SER A C 1
ATOM 1885 O O . SER A 1 238 ? -19.340 -1.538 38.538 1.00 96.69 238 SER A O 1
ATOM 1887 N N . ASN A 1 239 ? -18.741 -0.637 36.559 1.00 96.25 239 ASN A N 1
ATOM 1888 C CA . ASN A 1 239 ? -17.737 -1.633 36.222 1.00 96.25 239 ASN A CA 1
ATOM 1889 C C . ASN A 1 239 ? -16.822 -1.094 35.114 1.00 96.25 239 ASN A C 1
ATOM 1891 O O . ASN A 1 239 ? -16.936 0.061 34.688 1.00 96.25 239 ASN A O 1
ATOM 1895 N N . GLU A 1 240 ? -15.928 -1.952 34.646 1.00 96.88 240 GLU A N 1
ATOM 1896 C CA . GLU A 1 240 ? -15.124 -1.764 33.453 1.00 96.88 240 GLU A CA 1
ATOM 1897 C C . GLU A 1 240 ? -15.310 -2.908 32.455 1.00 96.88 240 GLU A C 1
ATOM 1899 O O . GLU A 1 240 ? -15.690 -4.024 32.815 1.00 96.88 240 GLU A O 1
ATOM 1904 N N . LEU A 1 241 ? -15.042 -2.607 31.188 1.00 96.44 241 LEU A N 1
ATOM 1905 C CA . LEU A 1 241 ? -14.947 -3.576 30.106 1.00 96.44 241 LEU A CA 1
ATOM 1906 C C . LEU A 1 241 ? -13.642 -3.357 29.347 1.00 96.44 241 LEU A C 1
ATOM 1908 O O . LEU A 1 241 ? -13.149 -2.225 29.262 1.00 96.44 241 LEU A O 1
ATOM 1912 N N . SER A 1 242 ? -13.126 -4.435 28.758 1.00 96.50 242 SER A N 1
ATOM 1913 C CA . SER A 1 242 ? -12.033 -4.345 27.794 1.00 96.50 242 SER A CA 1
ATOM 1914 C C . SER A 1 242 ? -12.565 -4.511 26.379 1.00 96.50 242 SER A C 1
ATOM 1916 O O . SER A 1 242 ? -13.534 -5.239 26.151 1.00 96.50 242 SER A O 1
ATOM 1918 N N . LEU A 1 243 ? -11.938 -3.834 25.423 1.00 95.94 243 LEU A N 1
ATOM 1919 C CA . LEU A 1 243 ? -12.236 -3.986 24.008 1.00 95.94 243 LEU A CA 1
ATOM 1920 C C . LEU A 1 243 ? -10.956 -4.163 23.190 1.00 95.94 243 LEU A C 1
ATOM 1922 O O . LEU A 1 243 ? -9.919 -3.575 23.499 1.00 95.94 243 LEU A O 1
ATOM 1926 N N . LYS A 1 244 ? -11.055 -4.965 22.131 1.00 96.75 244 LYS A N 1
ATOM 1927 C CA . LYS A 1 244 ? -10.040 -5.142 21.091 1.00 96.75 244 LYS A CA 1
ATOM 1928 C C . LYS A 1 244 ? -10.668 -4.924 19.731 1.00 96.75 244 LYS A C 1
ATOM 1930 O O . LYS A 1 244 ? -11.806 -5.323 19.491 1.00 96.75 244 LYS A O 1
ATOM 1935 N N . VAL A 1 245 ? -9.902 -4.348 18.820 1.00 98.00 245 VAL A N 1
ATOM 1936 C CA . VAL A 1 245 ? -10.257 -4.288 17.407 1.00 98.00 245 VAL A CA 1
ATOM 1937 C C . VAL A 1 245 ? -9.518 -5.401 16.685 1.00 98.00 245 VAL A C 1
ATOM 1939 O O . VAL A 1 245 ? -8.293 -5.472 16.750 1.00 98.00 245 VAL A O 1
ATOM 1942 N N . VAL A 1 246 ? -10.269 -6.259 16.001 1.00 98.00 246 VAL A N 1
ATOM 1943 C CA . VAL A 1 246 ? -9.733 -7.273 15.087 1.00 98.00 246 VAL A CA 1
ATOM 1944 C C . VAL A 1 246 ? -10.085 -6.836 13.680 1.00 98.00 246 VAL A C 1
ATOM 1946 O O . VAL A 1 246 ? -11.254 -6.593 13.374 1.00 98.00 246 VAL A O 1
ATOM 1949 N N . SER A 1 247 ? -9.080 -6.699 12.831 1.00 97.62 247 SER A N 1
ATOM 1950 C CA . SER A 1 247 ? -9.236 -6.166 11.485 1.00 97.62 247 SER A CA 1
ATOM 1951 C C . SER A 1 247 ? -8.639 -7.094 10.448 1.00 97.62 247 SER A C 1
ATOM 1953 O O . SER A 1 247 ? -7.686 -7.813 10.722 1.00 97.62 247 SER A O 1
ATOM 1955 N N . ASN A 1 248 ? -9.198 -7.040 9.247 1.00 97.31 248 ASN A N 1
ATOM 1956 C CA . ASN A 1 248 ? -8.602 -7.593 8.047 1.00 97.31 248 ASN A CA 1
ATOM 1957 C C . ASN A 1 248 ? -8.302 -6.417 7.114 1.00 97.31 248 ASN A C 1
ATOM 1959 O O . ASN A 1 248 ? -9.218 -5.751 6.616 1.00 97.31 248 ASN A O 1
ATOM 1963 N N . LEU A 1 249 ? -7.014 -6.133 6.953 1.00 96.06 249 LEU A N 1
ATOM 1964 C CA . LEU A 1 249 ? -6.491 -4.946 6.296 1.00 96.06 249 LEU A CA 1
ATOM 1965 C C . LEU A 1 249 ? -5.771 -5.343 5.019 1.00 96.06 249 LEU A C 1
ATOM 1967 O O . LEU A 1 249 ? -4.920 -6.226 5.033 1.00 96.06 249 LEU A O 1
ATOM 1971 N N . THR A 1 250 ? -6.111 -4.691 3.913 1.00 93.69 250 THR A N 1
ATOM 1972 C CA . THR A 1 250 ? -5.549 -5.000 2.600 1.00 93.69 250 THR A CA 1
ATOM 1973 C C . THR A 1 250 ? -4.644 -3.875 2.127 1.00 93.69 250 THR A C 1
ATOM 1975 O O . THR A 1 250 ? -5.057 -2.714 2.070 1.00 93.69 250 THR A O 1
ATOM 1978 N N . ASN A 1 251 ? -3.421 -4.253 1.763 1.00 93.25 251 ASN A N 1
ATOM 1979 C CA . ASN A 1 251 ? -2.417 -3.384 1.165 1.00 93.25 251 ASN A CA 1
ATOM 1980 C C . ASN A 1 251 ? -1.750 -4.053 -0.029 1.00 93.25 251 ASN A C 1
ATOM 1982 O O . ASN A 1 251 ? -1.905 -5.252 -0.255 1.00 93.25 251 ASN A O 1
ATOM 1986 N N . TYR A 1 252 ? -1.015 -3.256 -0.796 1.00 94.50 252 TYR A N 1
ATOM 1987 C CA . TYR A 1 252 ? -0.142 -3.778 -1.830 1.00 94.50 252 TYR A CA 1
ATOM 1988 C C . TYR A 1 252 ? 1.154 -4.309 -1.221 1.00 94.50 252 TYR A C 1
ATOM 1990 O O . TYR A 1 252 ? 1.775 -3.645 -0.397 1.00 94.50 252 TYR A O 1
ATOM 1998 N N . ASN A 1 253 ? 1.586 -5.469 -1.702 1.00 95.81 253 ASN A N 1
ATOM 1999 C CA . ASN A 1 253 ? 2.895 -6.043 -1.436 1.00 95.81 253 ASN A CA 1
ATOM 2000 C C . ASN A 1 253 ? 3.610 -6.266 -2.769 1.00 95.81 253 ASN A C 1
ATOM 2002 O O . ASN A 1 253 ? 3.001 -6.731 -3.733 1.00 95.81 253 ASN A O 1
ATOM 2006 N N . ALA A 1 254 ? 4.903 -5.966 -2.818 1.00 97.69 254 ALA A N 1
ATOM 2007 C CA . ALA A 1 254 ? 5.747 -6.270 -3.962 1.00 97.69 254 ALA A CA 1
ATOM 2008 C C . ALA A 1 254 ? 6.269 -7.706 -3.810 1.00 97.69 254 ALA A C 1
ATOM 2010 O O . ALA A 1 254 ? 7.237 -7.969 -3.096 1.00 97.69 254 ALA A O 1
ATOM 2011 N N . ILE A 1 255 ? 5.556 -8.653 -4.415 1.00 97.62 255 ILE A N 1
ATOM 2012 C CA . ILE A 1 255 ? 5.812 -10.087 -4.282 1.00 97.62 255 ILE A CA 1
ATOM 2013 C C . ILE A 1 255 ? 6.893 -10.507 -5.271 1.00 97.62 255 ILE A C 1
ATOM 2015 O O . ILE A 1 255 ? 6.743 -10.306 -6.474 1.00 97.62 255 ILE A O 1
ATOM 2019 N N . ALA A 1 256 ? 7.967 -11.100 -4.757 1.00 97.38 256 ALA A N 1
ATOM 2020 C CA . ALA A 1 256 ? 9.079 -11.613 -5.539 1.00 97.38 256 ALA A CA 1
ATOM 2021 C C . ALA A 1 256 ? 8.814 -13.052 -5.997 1.00 97.38 256 ALA A C 1
ATOM 2023 O O . ALA A 1 256 ? 8.410 -13.903 -5.204 1.00 97.38 256 ALA A O 1
ATOM 2024 N N . TYR A 1 257 ? 9.129 -13.323 -7.257 1.00 96.69 257 TYR A N 1
ATOM 2025 C CA . TYR A 1 257 ? 9.096 -14.641 -7.872 1.00 96.69 257 TYR A CA 1
ATOM 2026 C C . TYR A 1 257 ? 10.498 -15.016 -8.329 1.00 96.69 257 TYR A C 1
ATOM 2028 O O . TYR A 1 257 ? 11.161 -14.252 -9.039 1.00 96.69 257 TYR A O 1
ATOM 2036 N N . LYS A 1 258 ? 10.957 -16.191 -7.900 1.00 95.88 258 LYS A N 1
ATOM 2037 C CA . LYS A 1 258 ? 12.326 -16.640 -8.133 1.00 95.88 258 LYS A CA 1
ATOM 2038 C C . LYS A 1 258 ? 12.464 -17.240 -9.528 1.00 95.88 258 LYS A C 1
ATOM 2040 O O . LYS A 1 258 ? 11.780 -18.201 -9.862 1.00 95.88 258 LYS A O 1
ATOM 2045 N N . GLY A 1 259 ? 13.376 -16.682 -10.315 1.00 94.12 259 GLY A N 1
ATOM 2046 C CA . GLY A 1 259 ? 13.796 -17.207 -11.604 1.00 94.12 259 GLY A CA 1
ATOM 2047 C C . GLY A 1 259 ? 14.742 -18.405 -11.478 1.00 94.12 259 GLY A C 1
ATOM 2048 O O . GLY A 1 259 ? 14.826 -19.079 -10.451 1.00 94.12 259 GLY A O 1
ATOM 2049 N N . THR A 1 260 ? 15.498 -18.659 -12.542 1.00 92.75 260 THR A N 1
ATOM 2050 C CA . THR A 1 260 ? 16.551 -19.688 -12.579 1.00 92.75 260 THR A CA 1
ATOM 2051 C C . THR A 1 260 ? 17.918 -19.026 -12.762 1.00 92.75 260 THR A C 1
ATOM 2053 O O . THR A 1 260 ? 18.038 -17.808 -12.722 1.00 92.75 260 THR A O 1
ATOM 2056 N N . GLU A 1 261 ? 18.973 -19.798 -13.016 1.00 91.19 261 GLU A N 1
ATOM 2057 C CA . GLU A 1 261 ? 20.288 -19.228 -13.352 1.00 91.19 261 GLU A CA 1
ATOM 2058 C C . GLU A 1 261 ? 20.281 -18.412 -14.658 1.00 91.19 261 GLU A C 1
ATOM 2060 O O . GLU A 1 261 ? 21.139 -17.558 -14.863 1.00 91.19 261 GLU A O 1
ATOM 2065 N N . THR A 1 262 ? 19.321 -18.668 -15.554 1.00 93.75 262 THR A N 1
ATOM 2066 C CA . THR A 1 262 ? 19.244 -18.014 -16.877 1.00 93.75 262 THR A CA 1
ATOM 2067 C C . THR A 1 262 ? 17.993 -17.161 -17.073 1.00 93.75 262 THR A C 1
ATOM 2069 O O . THR A 1 262 ? 17.960 -16.324 -17.981 1.00 93.75 262 THR A O 1
ATOM 2072 N N . ILE A 1 263 ? 16.981 -17.365 -16.227 1.00 95.25 263 ILE A N 1
ATOM 2073 C CA . ILE A 1 263 ? 15.721 -16.622 -16.212 1.00 95.25 263 ILE A CA 1
ATOM 2074 C C . ILE A 1 263 ? 15.737 -15.690 -15.010 1.00 95.25 263 ILE A C 1
ATOM 2076 O O . ILE A 1 263 ? 16.003 -16.134 -13.900 1.00 95.25 263 ILE A O 1
ATOM 2080 N N . GLN A 1 264 ? 15.443 -14.417 -15.226 1.00 95.44 264 GLN A N 1
ATOM 2081 C CA . GLN A 1 264 ? 15.460 -13.423 -14.161 1.00 95.44 264 GLN A CA 1
ATOM 2082 C C . GLN A 1 264 ? 14.385 -13.641 -13.096 1.00 95.44 264 GLN A C 1
ATOM 2084 O O . GLN A 1 264 ? 13.300 -14.148 -13.382 1.00 95.44 264 GLN A O 1
ATOM 2089 N N . ASP A 1 265 ? 14.676 -13.171 -11.883 1.00 97.00 265 ASP A N 1
ATOM 2090 C CA . ASP A 1 265 ? 13.654 -12.954 -10.863 1.00 97.00 265 ASP A CA 1
ATOM 2091 C C . ASP A 1 265 ? 12.689 -11.848 -11.329 1.00 97.00 265 ASP A C 1
ATOM 2093 O O . ASP A 1 265 ? 13.078 -10.907 -12.034 1.00 97.00 265 ASP A O 1
ATOM 2097 N N . ALA A 1 266 ? 11.434 -11.942 -10.904 1.00 97.19 266 ALA A N 1
ATOM 2098 C CA . ALA A 1 266 ? 10.393 -10.974 -11.227 1.00 97.19 266 ALA A CA 1
ATOM 2099 C C . ALA A 1 266 ? 9.681 -10.492 -9.961 1.00 97.19 266 ALA A C 1
ATOM 2101 O O . ALA A 1 266 ? 9.698 -11.162 -8.931 1.00 97.19 266 ALA A O 1
ATOM 2102 N N . THR A 1 267 ? 9.041 -9.330 -10.031 1.00 98.19 267 THR A N 1
ATOM 2103 C CA . THR A 1 267 ? 8.174 -8.826 -8.961 1.00 98.19 267 THR A CA 1
ATOM 2104 C C . THR A 1 267 ? 6.806 -8.448 -9.498 1.00 98.19 267 THR A C 1
ATOM 2106 O O . THR A 1 267 ? 6.705 -7.907 -10.598 1.00 98.19 267 THR A O 1
ATOM 2109 N N . VAL A 1 268 ? 5.757 -8.721 -8.727 1.00 97.44 268 VAL A N 1
ATOM 2110 C CA . VAL A 1 268 ? 4.384 -8.296 -9.025 1.00 97.44 268 VAL A CA 1
ATOM 2111 C C . VAL A 1 268 ? 3.835 -7.558 -7.816 1.00 97.44 268 VAL A C 1
ATOM 2113 O O . VAL A 1 268 ? 3.911 -8.050 -6.689 1.00 97.44 268 VAL A O 1
ATOM 2116 N N . LEU A 1 269 ? 3.250 -6.385 -8.046 1.00 97.19 269 LEU A N 1
ATOM 2117 C CA . LEU A 1 269 ? 2.548 -5.656 -6.998 1.00 97.19 269 LEU A CA 1
ATOM 2118 C C . LEU A 1 269 ? 1.142 -6.246 -6.825 1.00 97.19 269 LEU A C 1
ATOM 2120 O O . LEU A 1 269 ? 0.297 -6.120 -7.710 1.00 97.19 269 LEU A O 1
ATOM 2124 N N . LEU A 1 270 ? 0.899 -6.904 -5.693 1.00 95.12 270 LEU A N 1
ATOM 2125 C CA . LEU A 1 270 ? -0.331 -7.647 -5.424 1.00 95.12 270 LEU A CA 1
ATOM 2126 C C . LEU A 1 270 ? -1.013 -7.153 -4.159 1.00 95.12 270 LEU A C 1
ATOM 2128 O O . LEU A 1 270 ? -0.357 -6.883 -3.156 1.00 95.12 270 LEU A O 1
ATOM 2132 N N . GLU A 1 271 ? -2.342 -7.102 -4.175 1.00 93.69 271 GLU A N 1
ATOM 2133 C CA . GLU A 1 271 ? -3.103 -6.913 -2.946 1.00 93.69 271 GLU A CA 1
ATOM 2134 C C . GLU A 1 271 ? -2.966 -8.148 -2.044 1.00 93.69 271 GLU A C 1
ATOM 2136 O O . GLU A 1 271 ? -3.114 -9.299 -2.478 1.00 93.69 271 GLU A O 1
ATOM 2141 N N . ARG A 1 272 ? -2.667 -7.903 -0.769 1.00 92.94 272 ARG A N 1
ATOM 2142 C CA . ARG A 1 272 ? -2.560 -8.908 0.284 1.00 92.94 272 ARG A CA 1
ATOM 2143 C C . ARG A 1 272 ? -3.294 -8.421 1.522 1.00 92.94 272 ARG A C 1
ATOM 2145 O O . ARG A 1 272 ? -3.178 -7.264 1.925 1.00 92.94 272 ARG A O 1
ATOM 2152 N N . SER A 1 273 ? -4.058 -9.333 2.102 1.00 93.69 273 SER A N 1
ATOM 2153 C CA . SER A 1 273 ? -4.831 -9.108 3.313 1.00 93.69 273 SER A CA 1
ATOM 2154 C C . SER A 1 273 ? -4.071 -9.635 4.525 1.00 93.69 273 SER A C 1
ATOM 2156 O O . SER A 1 273 ? -3.605 -10.773 4.517 1.00 93.69 273 SER A O 1
ATOM 2158 N N . THR A 1 274 ? -3.988 -8.820 5.570 1.00 93.19 274 THR A N 1
ATOM 2159 C CA . THR A 1 274 ? -3.322 -9.141 6.831 1.00 93.19 274 THR A CA 1
ATOM 2160 C C . THR A 1 274 ? -4.300 -8.921 7.974 1.00 93.19 274 THR A C 1
ATOM 2162 O O . THR A 1 274 ? -4.940 -7.870 8.061 1.00 93.19 274 THR A O 1
ATOM 2165 N N . GLU A 1 275 ? -4.415 -9.907 8.862 1.00 96.19 275 GLU A N 1
ATOM 2166 C CA . GLU A 1 275 ? -5.148 -9.724 10.111 1.00 96.19 275 GLU A CA 1
ATOM 2167 C C . GLU A 1 275 ? -4.308 -8.894 11.088 1.00 96.19 275 GLU A C 1
ATOM 2169 O O . GLU A 1 275 ? -3.129 -9.177 11.297 1.00 96.19 275 GLU A O 1
ATOM 2174 N N . GLN A 1 276 ? -4.910 -7.864 11.679 1.00 96.00 276 GLN A N 1
ATOM 2175 C CA . GLN A 1 276 ? -4.288 -7.054 12.725 1.00 96.00 276 GLN A CA 1
ATOM 2176 C C . GLN A 1 276 ? -5.204 -6.980 13.939 1.00 96.00 276 GLN A C 1
ATOM 2178 O O . GLN A 1 276 ? -6.414 -6.765 13.811 1.00 96.00 276 GLN A O 1
ATOM 2183 N N . VAL A 1 277 ? -4.608 -7.108 15.122 1.00 96.75 277 VAL A N 1
ATOM 2184 C CA . VAL A 1 277 ? -5.313 -7.069 16.405 1.00 96.75 277 VAL A CA 1
ATOM 2185 C C . VAL A 1 277 ? -4.745 -5.934 17.242 1.00 96.75 277 VAL A C 1
ATOM 2187 O O . VAL A 1 277 ? -3.532 -5.830 17.415 1.00 96.75 277 VAL A O 1
ATOM 2190 N N . SER A 1 278 ? -5.615 -5.064 17.754 1.00 96.69 278 SER A N 1
ATOM 2191 C CA . SER A 1 278 ? -5.186 -3.969 18.620 1.00 96.69 278 SER A CA 1
ATOM 2192 C C . SER A 1 278 ? -4.718 -4.487 19.979 1.00 96.69 278 SER A C 1
ATOM 2194 O O . SER A 1 278 ? -5.059 -5.591 20.414 1.00 96.69 278 SER A O 1
ATOM 2196 N N . THR A 1 279 ? -4.015 -3.632 20.715 1.00 94.94 279 THR A N 1
ATOM 2197 C CA . THR A 1 279 ? -3.881 -3.804 22.162 1.00 94.94 279 THR A CA 1
ATOM 2198 C C . THR A 1 279 ? -5.254 -3.779 22.847 1.00 94.94 279 THR A C 1
ATOM 2200 O O . THR A 1 279 ? -6.248 -3.311 22.279 1.00 94.94 279 THR A O 1
ATOM 2203 N N . ASP A 1 280 ? -5.310 -4.307 24.072 1.00 94.81 280 ASP A N 1
ATOM 2204 C CA . ASP A 1 280 ? -6.480 -4.173 24.940 1.00 94.81 280 ASP A CA 1
ATOM 2205 C C . ASP A 1 280 ? -6.700 -2.705 25.317 1.00 94.81 280 ASP A C 1
ATOM 2207 O O . ASP A 1 280 ? -5.829 -2.063 25.905 1.00 94.81 280 ASP A O 1
ATOM 2211 N N . LEU A 1 281 ? -7.895 -2.199 25.028 1.00 96.19 281 LEU A N 1
ATOM 2212 C CA . LEU A 1 281 ? -8.369 -0.891 25.460 1.00 96.19 281 LEU A CA 1
ATOM 2213 C C . LEU A 1 281 ? -9.349 -1.061 26.614 1.00 96.19 281 LEU A C 1
ATOM 2215 O O . LEU A 1 281 ? -10.136 -2.004 26.631 1.00 96.19 281 LEU A O 1
ATOM 2219 N N . GLN A 1 282 ? -9.319 -0.139 27.572 1.00 96.44 282 GLN A N 1
ATOM 2220 C CA . GLN A 1 282 ? -10.147 -0.211 28.776 1.00 96.44 282 GLN A CA 1
ATOM 2221 C C . GLN A 1 282 ? -11.150 0.938 28.824 1.00 96.44 282 GLN A C 1
ATOM 2223 O O . GLN A 1 282 ? -10.820 2.093 28.553 1.00 96.44 282 GLN A O 1
ATOM 2228 N N . VAL A 1 283 ? -12.375 0.632 29.233 1.00 96.88 283 VAL A N 1
ATOM 2229 C CA . VAL A 1 283 ? -13.455 1.602 29.442 1.00 96.88 283 VAL A CA 1
ATOM 2230 C C . VAL A 1 283 ? -14.107 1.312 30.777 1.00 96.88 283 VAL A C 1
ATOM 2232 O O . VAL A 1 283 ? -14.301 0.154 31.124 1.00 96.88 283 VAL A O 1
ATOM 2235 N N . TYR A 1 284 ? -14.485 2.350 31.516 1.00 97.56 284 TYR A N 1
ATOM 2236 C CA . TYR A 1 284 ? -15.256 2.192 32.749 1.00 97.56 284 TYR A CA 1
ATOM 2237 C C . TYR A 1 284 ? -16.443 3.149 32.801 1.00 97.56 284 TYR A C 1
ATOM 2239 O O . TYR A 1 284 ? -16.465 4.145 32.085 1.00 97.56 284 TYR A O 1
ATOM 2247 N N . TRP A 1 285 ? -17.423 2.865 33.652 1.00 97.69 285 TRP A N 1
ATOM 2248 C CA . TRP A 1 285 ? -18.556 3.756 33.916 1.00 97.69 285 TRP A CA 1
ATOM 2249 C C . TRP A 1 285 ? -18.939 3.722 35.394 1.00 97.69 285 TRP A C 1
ATOM 2251 O O . TRP A 1 285 ? -18.666 2.754 36.110 1.00 97.69 285 TRP A O 1
ATOM 2261 N N . LYS A 1 286 ? -19.597 4.789 35.853 1.00 96.12 286 LYS A N 1
ATOM 2262 C CA . LYS A 1 286 ? -20.093 4.917 37.226 1.00 96.12 286 LYS A CA 1
ATOM 2263 C C . LYS A 1 286 ? -21.609 5.079 37.226 1.00 96.12 286 LYS A C 1
ATOM 2265 O O . LYS A 1 286 ? -22.139 6.101 36.799 1.00 96.12 286 LYS A O 1
ATOM 2270 N N . ALA A 1 287 ? -22.307 4.071 37.735 1.00 91.88 287 ALA A N 1
ATOM 2271 C CA . ALA A 1 287 ? -23.738 4.118 37.991 1.00 91.88 287 ALA A CA 1
ATOM 2272 C C . ALA A 1 287 ? -24.005 4.763 39.358 1.00 91.88 287 ALA A C 1
ATOM 2274 O O . ALA A 1 287 ? -23.939 4.104 40.395 1.00 91.88 287 ALA A O 1
ATOM 2275 N N . ASN A 1 288 ? -24.310 6.062 39.344 1.00 85.75 288 ASN A N 1
ATOM 2276 C CA . ASN A 1 288 ? -24.692 6.817 40.535 1.00 85.75 288 ASN A CA 1
ATOM 2277 C C . ASN A 1 288 ? -26.220 6.956 40.605 1.00 85.75 288 ASN A C 1
ATOM 2279 O O . ASN A 1 288 ? -26.866 7.265 39.606 1.00 85.75 288 ASN A O 1
ATOM 2283 N N . GLY A 1 289 ? -26.794 6.751 41.792 1.00 77.00 289 GLY A N 1
ATOM 2284 C CA . GLY A 1 289 ? -28.209 7.002 42.078 1.00 77.00 289 GLY A CA 1
ATOM 2285 C C . GLY A 1 289 ? -28.400 8.202 43.005 1.00 77.00 289 GLY A C 1
ATOM 2286 O O . GLY A 1 289 ? -27.450 8.677 43.625 1.00 77.00 289 GLY A O 1
ATOM 2287 N N . SER A 1 290 ? -29.641 8.670 43.135 1.00 74.06 290 SER A N 1
ATOM 2288 C CA . SER A 1 290 ? -30.040 9.610 44.189 1.00 74.06 290 SER A CA 1
ATOM 2289 C C . SER A 1 290 ? -31.285 9.087 44.904 1.00 74.06 290 SER A C 1
ATOM 2291 O O . SER A 1 290 ? -32.150 8.470 44.285 1.00 74.06 290 SER A O 1
ATOM 2293 N N . LEU A 1 291 ? -31.356 9.303 46.218 1.00 79.50 291 LEU A N 1
ATOM 2294 C CA . LEU A 1 291 ? -32.515 8.970 47.040 1.00 79.50 291 LEU A CA 1
ATOM 2295 C C . LEU A 1 291 ? -33.232 10.269 47.409 1.00 79.50 291 LEU A C 1
ATOM 2297 O O . LEU A 1 291 ? -32.650 11.123 48.075 1.00 79.50 291 LEU A O 1
ATOM 2301 N N . LYS A 1 292 ? -34.498 10.409 47.003 1.00 79.06 292 LYS A N 1
ATOM 2302 C CA . LYS A 1 292 ? -35.363 11.507 47.445 1.00 79.06 292 LYS A CA 1
ATOM 2303 C C . LYS A 1 292 ? -36.385 10.972 48.441 1.00 79.06 292 LYS A C 1
ATOM 2305 O O . LYS A 1 292 ? -37.311 10.264 48.058 1.00 79.06 292 LYS A O 1
ATOM 231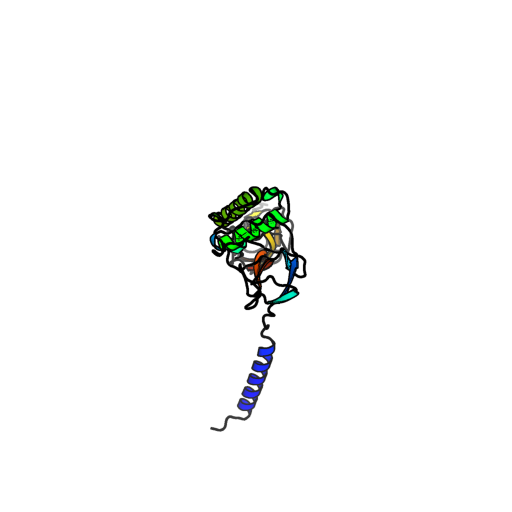0 N N . VAL A 1 293 ? -36.219 11.331 49.710 1.00 84.44 293 VAL A N 1
ATOM 2311 C CA . VAL A 1 293 ? -37.210 11.056 50.757 1.00 84.44 293 VAL A CA 1
ATOM 2312 C C . VAL A 1 293 ? -38.211 12.208 50.771 1.00 84.44 293 VAL A C 1
ATOM 2314 O O . VAL A 1 293 ? -37.816 13.360 50.940 1.00 84.44 293 VAL A O 1
ATOM 2317 N N . MET A 1 294 ? -39.497 11.913 50.572 1.00 82.50 294 MET A N 1
ATOM 2318 C CA . MET A 1 294 ? 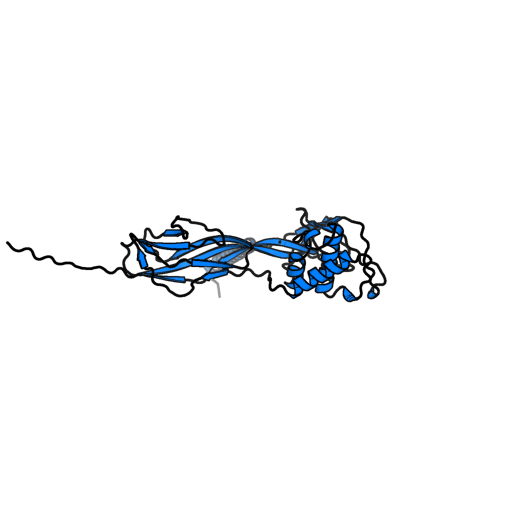-40.574 12.895 50.726 1.00 82.50 294 MET A CA 1
ATOM 2319 C C . MET A 1 294 ? -41.392 12.536 51.961 1.00 82.50 294 MET A C 1
ATOM 2321 O O . MET A 1 294 ? -42.004 11.471 52.011 1.00 82.50 294 MET A O 1
ATOM 2325 N N . LYS A 1 295 ? -41.376 13.414 52.966 1.00 81.00 295 LYS A N 1
ATOM 2326 C CA . LYS A 1 295 ? -42.265 13.311 54.123 1.00 81.00 295 LYS A CA 1
ATOM 2327 C C . LYS A 1 295 ? -43.630 13.871 53.726 1.00 81.00 295 LYS A C 1
ATOM 2329 O O . LYS A 1 295 ? -43.694 14.943 53.131 1.00 81.00 295 LYS A O 1
ATOM 2334 N N . VAL A 1 296 ? -44.690 13.134 54.040 1.00 80.75 296 VAL A N 1
ATOM 2335 C CA . VAL A 1 296 ? -46.077 13.600 53.927 1.00 80.75 296 VAL A CA 1
ATOM 2336 C C . VAL A 1 296 ? -46.639 13.681 55.344 1.00 80.75 296 VAL A C 1
ATOM 2338 O O . VAL A 1 296 ? -46.376 12.777 56.148 1.00 80.75 296 VAL A O 1
ATOM 2341 N N . ASP A 1 297 ? -47.323 14.776 55.654 1.00 80.12 297 ASP A N 1
ATOM 2342 C CA . ASP A 1 297 ? -48.000 14.997 56.935 1.00 80.12 297 ASP A CA 1
ATOM 2343 C C . ASP A 1 297 ? -49.505 14.718 56.779 1.00 80.12 297 ASP A C 1
ATOM 2345 O O . ASP A 1 297 ? -49.990 14.635 55.647 1.00 80.12 297 ASP A O 1
ATOM 2349 N N . GLU A 1 298 ? -50.187 14.480 57.903 1.00 66.75 298 GLU A N 1
ATOM 2350 C CA . GLU A 1 298 ? -51.607 14.078 57.974 1.00 66.75 298 GLU A CA 1
ATOM 2351 C C . GLU A 1 298 ? -52.590 15.195 57.603 1.00 66.75 298 GLU A C 1
ATOM 2353 O O . GLU A 1 298 ? -52.345 16.365 57.982 1.00 66.75 298 GLU A O 1
#

pLDDT: mean 91.66, std 12.31, range [41.09, 98.94]

Foldseek 3Di:
DDDPPVVVVVVVVVVVVVVVVVVVPPPPPQQWWFKAWADDDDQFWAFPVVRGGQDDTFIATPVRFTKAFQDGPFDAGHGDGFGWPFFDFQLLVLLPCLAPPVPDCVNLQHDDPVLRNLLSNLLNCVSSVNDVLVRIRGPDPSSSSSNVVSNVRSVPDPDGPDKDKEKPPQAAEEFCDDPFWRKDPKMAIDIPFPWWKKAKDKDPADPPKFKAWPVRHGDGMDIHVTIIMITHGLPDAWDKMKMKMKMWGKDWTFIWTDDDPRHTIMTGTDIDIDIDMYDIGMYTYHNDDDDDDDDDDD